Protein AF-A0A956D631-F1 (afdb_monomer_lite)

Structure (mmCIF, N/CA/C/O backbone):
data_AF-A0A956D631-F1
#
_entry.id   AF-A0A956D631-F1
#
loop_
_atom_site.group_PDB
_atom_site.id
_atom_site.type_symbol
_atom_site.label_atom_id
_atom_site.label_alt_id
_atom_site.label_comp_id
_atom_site.label_asym_id
_atom_site.label_entity_id
_atom_site.label_seq_id
_atom_site.pdbx_PDB_ins_code
_atom_site.Cartn_x
_atom_site.Cartn_y
_atom_site.Cartn_z
_atom_site.occupancy
_atom_site.B_iso_or_equiv
_atom_site.auth_seq_id
_atom_site.auth_comp_id
_atom_site.auth_asym_id
_atom_site.auth_atom_id
_atom_site.pdbx_PDB_model_num
ATOM 1 N N . MET A 1 1 ? -42.387 9.429 -26.754 1.00 35.62 1 MET A N 1
ATOM 2 C CA . MET A 1 1 ? -43.468 8.422 -26.760 1.00 35.62 1 MET A CA 1
ATOM 3 C C . MET A 1 1 ? -43.375 7.638 -25.458 1.00 35.62 1 MET A C 1
ATOM 5 O O . MET A 1 1 ? -42.305 7.126 -25.184 1.00 35.62 1 MET A O 1
ATOM 9 N N . SER A 1 2 ? -44.471 7.659 -24.687 1.00 34.31 2 SER A N 1
ATOM 10 C CA . SER A 1 2 ? -44.913 6.774 -23.581 1.00 34.31 2 SER A CA 1
ATOM 11 C C . SER A 1 2 ? -43.930 6.434 -22.438 1.00 34.31 2 SER A C 1
ATOM 13 O O . SER A 1 2 ? -42.970 5.713 -22.649 1.00 34.31 2 SER A O 1
ATOM 15 N N . PHE A 1 3 ? -44.053 7.021 -21.236 1.00 38.97 3 PHE A N 1
ATOM 16 C CA . PHE A 1 3 ? -44.949 6.679 -20.098 1.00 38.97 3 PHE A CA 1
ATOM 17 C C . PHE A 1 3 ? -44.772 5.270 -19.500 1.00 38.97 3 PHE A C 1
ATOM 19 O O . PHE A 1 3 ? -45.314 4.328 -20.065 1.00 38.97 3 PHE A O 1
ATOM 26 N N . VAL A 1 4 ? -44.220 5.185 -18.275 1.00 48.41 4 VAL A N 1
ATOM 27 C CA . VAL A 1 4 ? -44.766 4.373 -17.161 1.00 48.41 4 VAL A CA 1
ATOM 28 C C . VAL A 1 4 ? -44.500 5.078 -15.815 1.00 48.41 4 VAL A C 1
ATOM 30 O O . VAL A 1 4 ? -43.365 5.234 -15.383 1.00 48.41 4 VAL A O 1
ATOM 33 N N . GLN A 1 5 ? -45.588 5.492 -15.159 1.00 50.31 5 GLN A N 1
ATOM 34 C CA . GLN A 1 5 ? -45.715 5.823 -13.731 1.00 50.31 5 GLN A CA 1
ATOM 35 C C . GLN A 1 5 ? -46.090 4.562 -12.926 1.00 50.31 5 GLN A C 1
ATOM 37 O O . GLN A 1 5 ? -46.864 3.757 -13.443 1.00 50.31 5 GLN A O 1
ATOM 42 N N . ARG A 1 6 ? -45.695 4.491 -11.639 1.00 44.41 6 ARG A N 1
ATOM 43 C CA . ARG A 1 6 ? -46.424 3.934 -10.455 1.00 44.41 6 ARG A CA 1
ATOM 44 C C . ARG A 1 6 ? -45.509 4.114 -9.218 1.00 44.41 6 ARG A C 1
ATOM 46 O O . ARG A 1 6 ? -44.384 3.657 -9.273 1.00 44.41 6 ARG A O 1
ATOM 53 N N . ARG A 1 7 ? -45.777 4.967 -8.214 1.00 49.06 7 ARG A N 1
ATOM 54 C CA . ARG A 1 7 ? -46.824 5.046 -7.155 1.00 49.06 7 ARG A CA 1
ATOM 55 C C . ARG A 1 7 ? -46.679 4.040 -5.990 1.00 49.06 7 ARG A C 1
ATOM 57 O O . ARG A 1 7 ? -46.907 2.858 -6.200 1.00 49.06 7 ARG A O 1
ATOM 64 N N . GLY A 1 8 ? -46.559 4.593 -4.770 1.00 34.72 8 GLY A N 1
ATOM 65 C CA . GLY A 1 8 ? -46.994 4.027 -3.470 1.00 34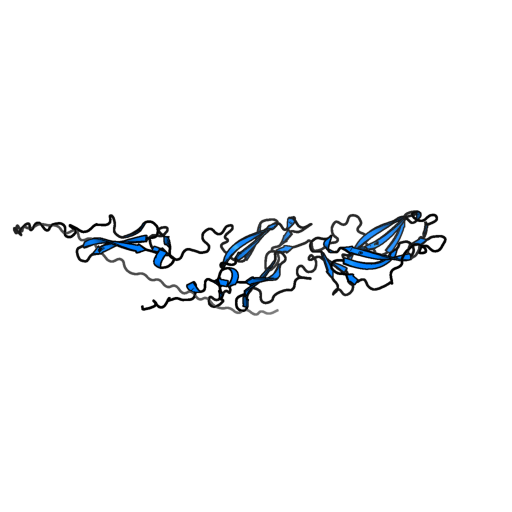.72 8 GLY A CA 1
ATOM 66 C C . GLY A 1 8 ? -45.838 3.539 -2.578 1.00 34.72 8 GLY A C 1
ATOM 67 O O . GLY A 1 8 ? -44.939 2.916 -3.102 1.00 34.72 8 GLY A O 1
ATOM 68 N N . ALA A 1 9 ? -45.773 3.760 -1.260 1.00 42.00 9 ALA A N 1
ATOM 69 C CA . ALA A 1 9 ? -46.818 4.113 -0.304 1.00 42.00 9 ALA A CA 1
ATOM 70 C C . ALA A 1 9 ? -46.260 4.826 0.949 1.00 42.00 9 ALA A C 1
ATOM 72 O O . ALA A 1 9 ? -45.192 4.507 1.456 1.00 42.00 9 ALA A O 1
ATOM 73 N N . ARG A 1 10 ? -47.067 5.770 1.450 1.00 44.91 10 ARG A N 1
ATOM 74 C CA . ARG A 1 10 ? -47.039 6.348 2.799 1.00 44.91 10 ARG A CA 1
ATOM 75 C C . ARG A 1 10 ? -47.227 5.251 3.850 1.00 44.91 10 ARG A C 1
ATOM 77 O O . ARG A 1 10 ? -48.201 4.515 3.727 1.00 44.91 10 ARG A O 1
ATOM 84 N N . TRP A 1 11 ? -46.448 5.271 4.928 1.00 39.59 11 TRP A N 1
ATOM 85 C CA . TRP A 1 11 ? -46.929 4.845 6.244 1.00 39.59 11 TRP A CA 1
ATOM 86 C C . TRP A 1 11 ? -46.549 5.882 7.296 1.00 39.59 11 TRP A C 1
ATOM 88 O O . TRP A 1 11 ? -45.388 6.165 7.560 1.00 39.59 11 TRP A O 1
ATOM 98 N N . LEU A 1 12 ? -47.607 6.495 7.810 1.00 42.56 12 LEU A N 1
ATOM 99 C CA . LEU A 1 12 ? -47.676 7.435 8.911 1.00 42.56 12 LEU A CA 1
ATOM 100 C C . LEU A 1 12 ? -48.134 6.580 10.097 1.00 42.56 12 LEU A C 1
ATOM 102 O O . LEU A 1 12 ? -49.219 6.005 10.021 1.00 42.56 12 LEU A O 1
ATOM 106 N N . LEU A 1 13 ? -47.343 6.471 11.162 1.00 48.88 13 LEU A N 1
ATOM 107 C CA . LEU A 1 13 ? -47.814 5.910 12.428 1.00 48.88 13 LEU A CA 1
ATOM 108 C C . LEU A 1 13 ? -47.454 6.873 13.555 1.00 48.88 13 LEU A C 1
ATOM 110 O O . LEU A 1 13 ? -46.348 6.913 14.077 1.00 48.88 13 LEU A O 1
ATOM 114 N N . VAL A 1 14 ? -48.452 7.699 13.852 1.00 44.78 14 VAL A N 1
ATOM 115 C CA . VAL A 1 14 ? -48.618 8.460 15.084 1.00 44.78 14 VAL A CA 1
ATOM 116 C C . VAL A 1 14 ? -48.916 7.466 16.202 1.00 44.78 14 VAL A C 1
ATOM 118 O O . VAL A 1 14 ? -49.779 6.604 16.048 1.00 44.78 14 VAL A O 1
ATOM 121 N N . SER A 1 15 ? -48.266 7.612 17.351 1.00 52.59 15 SER A N 1
ATOM 122 C CA . SER A 1 15 ? -48.778 7.082 18.615 1.00 52.59 15 SER A CA 1
ATOM 123 C C . SER A 1 15 ? -48.545 8.115 19.708 1.00 52.59 15 SER A C 1
ATOM 125 O O . SER A 1 15 ? -47.452 8.271 20.238 1.00 52.59 15 SER A O 1
ATOM 127 N N . MET A 1 16 ? -49.614 8.869 19.971 1.00 44.16 16 MET A N 1
ATOM 128 C CA . MET A 1 16 ? -49.818 9.648 21.184 1.00 44.16 16 MET A CA 1
ATOM 129 C C . MET A 1 16 ? -49.987 8.689 22.364 1.00 44.16 16 MET A C 1
ATOM 131 O O . MET A 1 16 ? -50.859 7.823 22.319 1.00 44.16 16 MET A O 1
ATOM 135 N N . VAL A 1 17 ? -49.255 8.919 23.452 1.00 55.59 17 VAL A N 1
ATOM 136 C CA . VAL A 1 17 ? -49.693 8.515 24.791 1.00 55.59 17 VAL A CA 1
ATOM 137 C C . VAL A 1 17 ? -49.744 9.772 25.644 1.00 55.59 17 VAL A C 1
ATOM 139 O O . VAL A 1 17 ? -48.729 10.322 26.056 1.00 55.59 17 VAL A O 1
ATOM 142 N N . ALA A 1 18 ? -50.969 10.245 25.847 1.00 48.22 18 ALA A N 1
ATOM 143 C CA . ALA A 1 18 ? -51.326 11.162 26.909 1.00 48.22 18 ALA A CA 1
ATOM 144 C C . ALA A 1 18 ? -51.696 10.322 28.137 1.00 48.22 18 ALA A C 1
ATOM 146 O O . ALA A 1 18 ? -52.561 9.450 28.033 1.00 48.22 18 ALA A O 1
ATOM 147 N N . LEU A 1 19 ? -51.095 10.604 29.295 1.00 50.53 19 LEU A N 1
ATOM 148 C CA . LEU A 1 19 ? -51.629 10.150 30.576 1.00 50.53 19 LEU A CA 1
ATOM 149 C C . LEU A 1 19 ? -51.630 11.299 31.592 1.00 50.53 19 LEU A C 1
ATOM 151 O O . LEU A 1 19 ? -50.632 11.619 32.222 1.00 50.53 19 LEU A O 1
ATOM 155 N N . ALA A 1 20 ? -52.801 11.936 31.628 1.00 45.47 20 ALA A N 1
ATOM 156 C CA . ALA A 1 20 ? -53.509 12.540 32.753 1.00 45.47 20 ALA A CA 1
ATOM 157 C C . ALA A 1 20 ? -52.698 13.118 33.932 1.00 45.47 20 ALA A C 1
ATOM 159 O O . ALA A 1 20 ? -52.350 12.420 34.880 1.00 45.47 20 ALA A O 1
ATOM 160 N N . CYS A 1 21 ? -52.609 14.452 33.946 1.00 47.25 21 CYS A N 1
ATOM 161 C CA . CYS A 1 21 ? -52.701 15.237 35.174 1.00 47.25 21 CYS A CA 1
ATOM 162 C C . CYS A 1 21 ? -54.109 15.094 35.774 1.00 47.25 21 CYS A C 1
ATOM 164 O O . CYS A 1 21 ? -55.101 15.262 35.059 1.00 47.25 21 CYS A O 1
ATOM 166 N N . ALA A 1 22 ? -54.198 14.868 37.084 1.00 37.81 22 ALA A N 1
ATOM 167 C CA . ALA A 1 22 ? -55.428 15.030 37.851 1.00 37.81 22 ALA A CA 1
ATOM 168 C C . ALA A 1 22 ? -55.107 15.518 39.280 1.00 37.81 22 ALA A C 1
ATOM 170 O O . ALA A 1 22 ? -54.525 14.781 40.065 1.00 37.81 22 ALA A O 1
ATOM 171 N N . CYS A 1 23 ? -55.457 16.793 39.511 1.00 53.03 23 CYS A N 1
ATOM 172 C CA . CYS A 1 23 ? -56.066 17.444 40.690 1.00 53.03 23 CYS A CA 1
ATOM 173 C C . CYS A 1 23 ? -55.818 16.892 42.119 1.00 53.03 23 CYS A C 1
ATOM 175 O O . CYS A 1 23 ? -55.916 15.699 42.357 1.00 53.03 23 CYS A O 1
ATOM 177 N N . GLY A 1 24 ? -55.648 17.723 43.151 1.00 39.25 24 GLY A N 1
ATOM 178 C CA . GLY A 1 24 ? -55.945 19.151 43.231 1.00 39.25 24 GLY A CA 1
ATOM 179 C C . GLY A 1 24 ? -55.532 19.791 44.558 1.00 39.25 24 GLY A C 1
ATOM 180 O O . GLY A 1 24 ? -55.270 19.108 45.546 1.00 39.25 24 GLY A O 1
ATOM 181 N N . ASP A 1 25 ? -55.489 21.120 44.513 1.00 48.97 25 ASP A N 1
ATOM 182 C CA . ASP A 1 25 ? -55.548 22.015 45.663 1.00 48.97 25 ASP A CA 1
ATOM 183 C C . ASP A 1 25 ? -56.926 21.899 46.331 1.00 48.97 25 ASP A C 1
ATOM 185 O O . ASP A 1 25 ? -57.949 21.953 45.643 1.00 48.97 25 ASP A O 1
ATOM 189 N N . ASP A 1 26 ? -56.953 21.780 47.657 1.00 51.91 26 ASP A N 1
ATOM 190 C CA . ASP A 1 26 ? -58.152 22.038 48.456 1.00 51.91 26 ASP A CA 1
ATOM 191 C C . ASP A 1 26 ? -57.745 22.850 49.695 1.00 51.91 26 ASP A C 1
ATOM 193 O O . ASP A 1 26 ? -57.183 22.338 50.668 1.00 51.91 26 ASP A O 1
ATOM 197 N N . ASP A 1 27 ? -57.979 24.161 49.610 1.00 57.41 27 ASP A N 1
ATOM 198 C CA . ASP A 1 27 ? -57.913 25.103 50.722 1.00 57.41 27 ASP A CA 1
ATOM 199 C C . ASP A 1 27 ? -59.149 24.908 51.612 1.00 57.41 27 ASP A C 1
ATOM 201 O O . ASP A 1 27 ? -60.260 25.312 51.262 1.00 57.41 27 ASP A O 1
ATOM 205 N N . GLY A 1 28 ? -58.959 24.333 52.800 1.00 41.44 28 GLY A N 1
ATOM 206 C CA . GLY A 1 28 ? -60.045 24.118 53.756 1.00 41.44 28 GLY A CA 1
ATOM 207 C C . GLY A 1 28 ? -59.597 24.162 55.213 1.00 41.44 28 GLY A C 1
ATOM 208 O O . GLY A 1 28 ? -59.454 23.128 55.855 1.00 41.44 28 GLY A O 1
ATOM 209 N N . ASN A 1 29 ? -59.432 25.365 55.764 1.00 49.88 29 ASN A N 1
ATOM 210 C CA . ASN A 1 29 ? -59.548 25.620 57.208 1.00 49.88 29 ASN A CA 1
ATOM 211 C C . ASN A 1 29 ? -60.954 26.212 57.451 1.00 49.88 29 ASN A C 1
ATOM 213 O O . ASN A 1 29 ? -61.332 27.119 56.702 1.00 49.88 29 ASN A O 1
ATOM 217 N N . PRO A 1 30 ? -61.748 25.740 58.436 1.00 58.25 30 PRO A N 1
ATOM 218 C CA . PRO A 1 30 ? -61.600 26.255 59.803 1.00 58.25 30 PRO A CA 1
ATOM 219 C C . PRO A 1 30 ? -61.854 25.240 60.946 1.00 58.25 30 PRO A C 1
ATOM 221 O O . PRO A 1 30 ? -62.737 24.395 60.873 1.00 58.25 30 PRO A O 1
ATOM 224 N N . THR A 1 31 ? -61.062 25.402 62.014 1.00 59.31 31 THR A N 1
ATOM 225 C CA . THR A 1 31 ? -61.370 25.280 63.464 1.00 59.31 31 THR A CA 1
ATOM 226 C C . THR A 1 31 ? -62.381 24.238 63.968 1.00 59.31 31 THR A C 1
ATOM 228 O O . THR A 1 31 ? -63.567 24.344 63.687 1.00 59.31 31 THR A O 1
ATOM 231 N N . ASP A 1 32 ? -61.920 23.348 64.857 1.00 45.97 32 ASP A N 1
ATOM 232 C CA . ASP A 1 32 ? -62.394 23.153 66.249 1.00 45.97 32 ASP A CA 1
ATOM 233 C C . ASP A 1 32 ? -61.563 22.000 66.861 1.00 45.97 32 ASP A C 1
ATOM 235 O O . ASP A 1 32 ? -61.375 20.954 66.255 1.00 45.97 32 ASP A O 1
ATO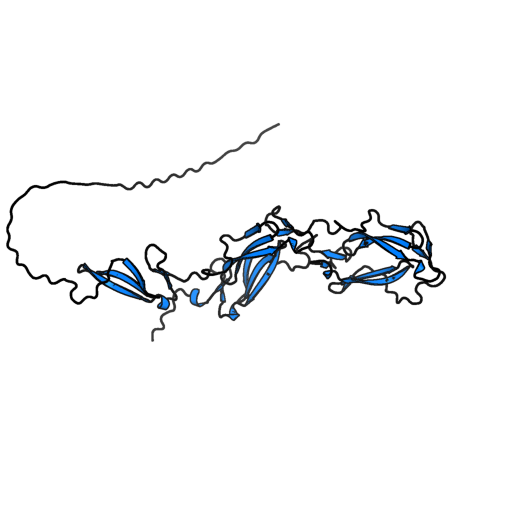M 239 N N . GLY A 1 33 ? -60.851 22.182 67.974 1.00 51.59 33 GLY A N 1
ATOM 240 C CA . GLY A 1 33 ? -61.460 22.156 69.301 1.00 51.59 33 GLY A CA 1
ATOM 241 C C . GLY A 1 33 ? -61.402 20.734 69.875 1.00 51.59 33 GLY A C 1
ATOM 242 O O . GLY A 1 33 ? -62.396 20.020 69.863 1.00 51.59 33 GLY A O 1
ATOM 243 N N . GLY A 1 34 ? -60.233 20.313 70.370 1.00 43.69 34 GLY A N 1
ATOM 244 C CA . GLY A 1 34 ? -60.054 18.967 70.920 1.00 43.69 34 GLY A CA 1
ATOM 245 C C . GLY A 1 34 ? -58.730 18.789 71.651 1.00 43.69 34 GLY A C 1
ATOM 246 O O . GLY A 1 34 ? -57.816 18.145 71.152 1.00 43.69 34 GLY A O 1
ATOM 247 N N . THR A 1 35 ? -58.628 19.368 72.846 1.00 52.44 35 THR A N 1
ATOM 248 C CA . THR A 1 35 ? -57.677 18.930 73.872 1.00 52.44 35 THR A CA 1
ATOM 249 C C . THR A 1 35 ? -57.975 17.476 74.227 1.00 52.44 35 THR A C 1
ATOM 251 O O . THR A 1 35 ? -58.948 17.192 74.926 1.00 52.44 35 THR A O 1
ATOM 254 N N . THR A 1 36 ? -57.141 16.559 73.750 1.00 50.41 36 THR A N 1
ATOM 255 C CA . THR A 1 36 ? -56.977 15.246 74.370 1.00 50.41 36 THR A CA 1
ATOM 256 C C . THR A 1 36 ? -55.517 15.072 74.717 1.00 50.41 36 THR A C 1
ATOM 258 O O . THR A 1 36 ? -54.660 14.932 73.845 1.00 50.41 36 THR A O 1
ATOM 261 N N . ASP A 1 37 ? -55.283 15.104 76.021 1.00 50.59 37 ASP A N 1
ATOM 262 C CA . ASP A 1 37 ? -54.034 14.847 76.713 1.00 50.59 37 ASP A CA 1
ATOM 263 C C . ASP A 1 37 ? -53.619 13.387 76.473 1.00 50.59 37 ASP A C 1
ATOM 265 O O . ASP A 1 37 ? -53.864 12.487 77.274 1.00 50.59 37 ASP A O 1
ATOM 269 N N . GLY A 1 38 ? -53.040 13.130 75.303 1.00 47.12 38 GLY A N 1
ATOM 270 C CA . GLY A 1 38 ? -52.408 11.870 74.948 1.00 47.12 38 GLY A CA 1
ATOM 271 C C . GLY A 1 38 ? -50.928 11.963 75.263 1.00 47.12 38 GLY A C 1
ATOM 272 O O . GLY A 1 38 ? -50.164 12.425 74.428 1.00 47.12 38 GLY A O 1
ATOM 273 N N . SER A 1 39 ? -50.573 11.587 76.493 1.00 47.81 39 SER A N 1
ATOM 274 C CA . SER A 1 39 ? -49.258 11.122 76.942 1.00 47.81 39 SER A CA 1
ATOM 275 C C . SER A 1 39 ? -48.104 11.402 75.969 1.00 47.81 39 SER A C 1
ATOM 277 O O . SER A 1 39 ? -47.947 10.694 74.974 1.00 47.81 39 SER A O 1
ATOM 279 N N . MET A 1 40 ? -47.250 12.376 76.303 1.00 46.88 40 MET A N 1
ATOM 280 C CA . MET A 1 40 ? -45.874 12.418 75.807 1.00 46.88 40 MET A CA 1
ATOM 281 C C . MET A 1 40 ? -45.176 11.140 76.284 1.00 46.88 40 MET A C 1
ATOM 283 O O . MET A 1 40 ? -44.514 11.111 77.316 1.00 46.88 40 MET A O 1
ATOM 287 N N . SER A 1 41 ? -45.392 10.034 75.577 1.00 51.12 41 SER A N 1
ATOM 288 C CA . SER A 1 41 ? -44.355 9.031 75.483 1.00 51.12 41 SER A CA 1
ATOM 289 C C . SER A 1 41 ? -43.241 9.730 74.737 1.00 51.12 41 SER A C 1
ATOM 291 O O . SER A 1 41 ? -43.435 10.143 73.594 1.00 51.12 41 SER A O 1
ATOM 293 N N . ASP A 1 42 ? -42.115 9.904 75.415 1.00 48.72 42 ASP A N 1
ATOM 294 C CA . ASP A 1 42 ? -40.821 10.145 74.803 1.00 48.72 42 ASP A CA 1
ATOM 295 C C . ASP A 1 42 ? -40.600 9.021 73.782 1.00 48.72 42 ASP A C 1
ATOM 297 O O . ASP A 1 42 ? -40.009 7.981 74.074 1.00 48.72 42 ASP A O 1
ATOM 301 N N . GLY A 1 43 ? -41.185 9.176 72.593 1.00 54.09 43 GLY A N 1
ATOM 302 C CA . GLY A 1 43 ? -40.922 8.362 71.427 1.00 54.09 43 GLY A CA 1
ATOM 303 C C . GLY A 1 43 ? -39.521 8.735 71.004 1.00 54.09 43 GLY A C 1
ATOM 304 O O . GLY A 1 43 ? -39.350 9.544 70.097 1.00 54.09 43 GLY A O 1
ATOM 305 N N . GLY A 1 44 ? -38.539 8.243 71.767 1.00 62.53 44 GLY A N 1
ATOM 306 C CA . GLY A 1 44 ? -37.130 8.408 71.473 1.00 62.53 44 GLY A CA 1
ATOM 307 C C . GLY A 1 44 ? -36.936 8.099 70.002 1.00 62.53 44 GLY A C 1
ATOM 308 O O . GLY A 1 44 ? -37.566 7.168 69.497 1.00 62.53 44 GLY A O 1
ATOM 309 N N . ASP A 1 45 ? -36.150 8.939 69.328 1.00 75.31 45 ASP A N 1
ATOM 310 C CA . ASP A 1 45 ? -35.861 8.808 67.905 1.00 75.31 45 ASP A CA 1
ATOM 311 C C . ASP A 1 45 ? -35.722 7.316 67.554 1.00 75.31 45 ASP A C 1
ATOM 313 O O . ASP A 1 45 ? -34.885 6.602 68.114 1.00 75.31 45 ASP A O 1
ATOM 317 N N . ALA A 1 46 ? -36.625 6.822 66.696 1.00 76.75 46 ALA A N 1
ATOM 318 C CA . ALA A 1 46 ? -36.741 5.399 66.368 1.00 76.75 46 ALA A CA 1
ATOM 319 C C . ALA A 1 46 ? -35.451 4.841 65.735 1.00 76.75 46 ALA A C 1
ATOM 321 O O . ALA A 1 46 ? -35.296 3.623 65.595 1.00 76.75 46 ALA A O 1
ATOM 322 N N . CYS A 1 47 ? -34.528 5.742 65.389 1.00 81.88 47 CYS A N 1
ATOM 323 C CA . CYS A 1 47 ? -33.233 5.501 64.790 1.00 81.88 47 CYS A CA 1
ATOM 324 C C . CYS A 1 47 ? -32.062 5.657 65.777 1.00 81.88 47 CYS A C 1
ATOM 326 O O . CYS A 1 47 ? -30.903 5.584 65.364 1.00 81.88 47 CYS A O 1
ATOM 328 N N . VAL A 1 48 ? -32.321 5.833 67.080 1.00 81.50 48 VAL A N 1
ATOM 329 C CA . VAL A 1 48 ? -31.278 5.816 68.120 1.00 81.50 48 VAL A CA 1
ATOM 330 C C . VAL A 1 48 ? -30.510 4.493 68.059 1.00 81.50 48 VAL A C 1
ATOM 332 O O . VAL A 1 48 ? -31.086 3.409 68.133 1.00 81.50 48 VAL A O 1
ATOM 335 N N . GLY A 1 49 ? -29.183 4.593 67.935 1.00 77.56 49 GLY A N 1
ATOM 336 C CA . GLY A 1 49 ? -28.277 3.444 67.819 1.00 77.56 49 GLY A CA 1
ATOM 337 C C . GLY A 1 49 ? -28.046 2.951 66.388 1.00 77.56 49 GLY A C 1
ATOM 338 O O . GLY A 1 49 ? -27.296 1.997 66.196 1.00 77.56 49 GLY A O 1
ATOM 339 N N . VAL A 1 50 ? -28.647 3.603 65.390 1.00 78.62 50 VAL A N 1
ATOM 340 C CA . VAL A 1 50 ? -28.438 3.316 63.970 1.00 78.62 50 VAL A CA 1
ATOM 341 C C . VAL A 1 50 ? -27.579 4.421 63.358 1.00 78.62 50 VAL A C 1
ATOM 343 O O . VAL A 1 50 ? -27.915 5.601 63.448 1.00 78.62 50 VAL A O 1
ATOM 346 N N . THR A 1 51 ? -26.466 4.053 62.723 1.00 79.00 51 THR A N 1
ATOM 347 C CA . THR A 1 51 ? -25.660 4.997 61.938 1.00 79.00 51 THR A CA 1
ATOM 348 C C . THR A 1 51 ? -26.448 5.402 60.698 1.00 79.00 51 THR A C 1
ATOM 350 O O . THR A 1 51 ? -26.654 4.584 59.804 1.00 79.00 51 THR A O 1
ATOM 353 N N . GLN A 1 52 ? -26.911 6.651 60.666 1.00 81.62 52 GLN A N 1
ATOM 354 C CA . GLN A 1 52 ? -27.718 7.171 59.567 1.00 81.62 52 GLN A CA 1
ATOM 355 C C . GLN A 1 52 ? -26.858 7.814 58.482 1.00 81.62 52 GLN A C 1
ATOM 357 O O . GLN A 1 52 ? -25.942 8.584 58.770 1.00 81.62 52 GLN A O 1
ATOM 362 N N . CYS A 1 53 ? -27.201 7.543 57.228 1.00 85.19 53 CYS A N 1
ATOM 363 C CA . CYS A 1 53 ? -26.635 8.223 56.069 1.00 85.19 53 CYS A CA 1
ATOM 364 C C . CYS A 1 53 ? -27.294 9.598 55.844 1.00 85.19 53 CYS A C 1
ATOM 366 O O . CYS A 1 53 ? -28.459 9.821 56.185 1.00 85.19 53 CYS A O 1
ATOM 368 N N . ALA A 1 54 ? -26.532 10.541 55.276 1.00 81.62 54 ALA A N 1
ATOM 369 C CA . ALA A 1 54 ? -26.907 11.958 55.218 1.00 81.62 54 ALA A CA 1
ATOM 370 C C . ALA A 1 54 ? -28.101 12.254 54.288 1.00 81.62 54 ALA A C 1
ATOM 372 O O . ALA A 1 54 ? -28.933 13.106 54.598 1.00 81.62 54 ALA A O 1
ATOM 373 N N . ALA A 1 55 ? -28.212 11.543 53.164 1.00 85.38 55 ALA A N 1
ATOM 374 C CA . ALA A 1 55 ? -29.276 11.715 52.179 1.00 85.38 55 ALA A CA 1
ATOM 375 C C . ALA A 1 55 ? -29.664 10.362 51.571 1.00 85.38 55 ALA A C 1
ATOM 377 O O . ALA A 1 55 ? -28.797 9.522 51.365 1.00 85.38 55 ALA A O 1
ATOM 378 N N . VAL A 1 56 ? -30.960 10.161 51.297 1.00 86.81 56 VAL A N 1
ATOM 379 C CA . VAL A 1 56 ? -31.442 8.975 50.567 1.00 86.81 56 VAL A CA 1
ATOM 380 C C . VAL A 1 56 ? -30.942 9.086 49.133 1.00 86.81 56 VAL A C 1
ATOM 382 O O . VAL A 1 56 ? -31.041 10.160 48.539 1.00 86.81 56 VAL A O 1
ATOM 385 N N . GLY A 1 57 ? -30.426 7.988 48.595 1.00 89.69 57 GLY A N 1
ATOM 386 C CA . GLY A 1 57 ? -29.835 7.938 47.263 1.00 89.69 57 GLY A CA 1
ATOM 387 C C . GLY A 1 57 ? -28.676 6.953 47.194 1.00 89.69 57 GLY A C 1
ATOM 388 O O . GLY A 1 57 ? -28.427 6.202 48.140 1.00 89.69 57 GLY A O 1
ATOM 389 N N . THR A 1 58 ? -27.971 6.969 46.069 1.00 91.56 58 THR A N 1
ATOM 390 C CA . THR A 1 58 ? -26.764 6.172 45.854 1.00 91.56 58 THR A CA 1
ATOM 391 C C . THR A 1 58 ? -25.563 7.077 45.607 1.00 91.56 58 THR A C 1
ATOM 393 O O . THR A 1 58 ? -25.667 8.096 44.926 1.00 91.56 58 THR A O 1
ATOM 396 N N . THR A 1 59 ? -24.417 6.715 46.177 1.00 92.38 59 THR A N 1
ATOM 397 C CA . THR A 1 59 ? -23.144 7.434 46.019 1.00 92.38 59 THR A CA 1
ATOM 398 C C . THR A 1 59 ? -21.985 6.449 45.941 1.00 92.38 59 THR A C 1
ATOM 400 O O . THR A 1 59 ? -22.060 5.387 46.556 1.00 92.38 59 THR A O 1
ATOM 403 N N . CYS A 1 60 ? -20.895 6.813 45.271 1.00 92.31 60 CYS A N 1
ATOM 404 C CA . CYS A 1 60 ? -19.660 6.030 45.302 1.00 92.31 60 CYS A CA 1
ATOM 405 C C . CYS A 1 60 ? -18.748 6.464 46.451 1.00 92.31 60 CYS A C 1
ATOM 407 O O . CYS A 1 60 ? -18.541 7.658 46.679 1.00 92.31 60 CYS A O 1
ATOM 409 N N . ALA A 1 61 ? -18.189 5.489 47.166 1.00 90.75 61 ALA A N 1
ATOM 410 C CA . ALA A 1 61 ? -17.146 5.686 48.165 1.00 90.75 61 ALA A CA 1
ATOM 411 C C . ALA A 1 61 ? -15.946 4.796 47.812 1.00 90.75 61 ALA A C 1
ATOM 413 O O . ALA A 1 61 ? -15.851 3.659 48.274 1.00 90.75 61 ALA A O 1
ATOM 414 N N . GLY A 1 62 ? -15.050 5.316 46.967 1.00 89.00 62 GLY A N 1
ATOM 415 C CA . GLY A 1 62 ? -14.062 4.480 46.279 1.00 89.00 62 GLY A CA 1
ATOM 416 C C . GLY A 1 62 ? -14.778 3.486 45.366 1.00 89.00 62 GLY A C 1
ATOM 417 O O . GLY A 1 62 ? -15.721 3.871 44.677 1.00 89.00 62 GLY A O 1
ATOM 418 N N . ASP A 1 63 ? -14.402 2.212 45.449 1.00 88.94 63 ASP A N 1
ATOM 419 C CA . ASP A 1 63 ? -14.987 1.131 44.641 1.00 88.94 63 ASP A CA 1
ATOM 420 C C . ASP A 1 63 ? -16.295 0.562 45.220 1.00 88.94 63 ASP A C 1
ATOM 422 O O . ASP A 1 63 ? -16.861 -0.392 44.691 1.00 88.94 63 ASP A O 1
ATOM 426 N N . ALA A 1 64 ? -16.801 1.137 46.316 1.00 90.69 64 ALA A N 1
ATOM 427 C CA . ALA A 1 64 ? -18.044 0.702 46.935 1.00 90.69 64 ALA A CA 1
ATOM 428 C C . ALA A 1 64 ? -19.231 1.582 46.523 1.00 90.69 64 ALA A C 1
ATOM 430 O O . ALA A 1 64 ? -19.238 2.797 46.752 1.00 90.69 64 ALA A O 1
ATOM 431 N N . LEU A 1 65 ? -20.290 0.943 46.025 1.00 91.81 65 LEU A N 1
ATOM 432 C CA . LEU A 1 65 ? -21.609 1.542 45.884 1.00 91.81 65 LEU A CA 1
ATOM 433 C C . LEU A 1 65 ? -22.281 1.635 47.256 1.00 91.81 65 LEU A C 1
ATOM 435 O O . LEU A 1 65 ? -22.631 0.630 47.883 1.00 91.81 65 LEU A O 1
ATOM 439 N N . VAL A 1 66 ? -22.498 2.864 47.710 1.00 92.75 66 VAL A N 1
ATOM 440 C CA . VAL A 1 66 ? -23.182 3.175 48.962 1.00 92.75 66 VAL A CA 1
ATOM 441 C C . VAL A 1 66 ? -24.635 3.517 48.656 1.00 92.75 66 VAL A C 1
ATOM 443 O O . VAL A 1 66 ? -24.915 4.520 48.005 1.00 92.75 66 VAL A O 1
ATOM 446 N N . THR A 1 67 ? -25.566 2.697 49.139 1.00 91.75 67 THR A N 1
ATOM 447 C CA . THR A 1 67 ? -27.010 2.938 49.030 1.00 91.75 67 THR A CA 1
ATOM 448 C C . THR A 1 67 ? -27.562 3.370 50.379 1.00 91.75 67 THR A C 1
ATOM 450 O O . THR A 1 67 ? -27.429 2.654 51.370 1.00 91.75 67 THR A O 1
ATOM 453 N N . CYS A 1 68 ? -28.213 4.527 50.411 1.00 93.00 68 CYS A N 1
ATOM 454 C CA . CYS A 1 68 ? -28.930 5.031 51.570 1.00 93.00 68 CYS A CA 1
ATOM 455 C C . CYS A 1 68 ? -30.437 4.942 51.327 1.00 93.00 68 CYS A C 1
ATOM 457 O O . CYS A 1 68 ? -30.973 5.661 50.480 1.00 93.00 68 CYS A O 1
ATOM 459 N N . ALA A 1 69 ? -31.129 4.095 52.086 1.00 91.56 69 ALA A N 1
ATOM 460 C CA . ALA A 1 69 ? -32.576 3.904 51.982 1.00 91.56 69 ALA A CA 1
ATOM 461 C C . ALA A 1 69 ? -33.247 3.948 53.361 1.00 91.56 69 ALA A C 1
ATOM 463 O O . ALA A 1 69 ? -32.589 3.776 54.384 1.00 91.56 69 ALA A O 1
ATOM 464 N N . LEU A 1 70 ? -34.558 4.196 53.399 1.00 90.88 70 LEU A N 1
ATOM 465 C CA . LEU A 1 70 ? -35.332 4.145 54.641 1.00 90.88 70 LEU A CA 1
ATOM 466 C C . LEU A 1 70 ? -35.687 2.690 54.980 1.00 90.88 70 LEU A C 1
ATOM 468 O O . LEU A 1 70 ? -36.191 1.968 54.120 1.00 90.88 70 LEU A O 1
ATOM 472 N N . ASP A 1 71 ? -35.459 2.263 56.223 1.00 86.44 71 ASP A N 1
ATOM 473 C CA . ASP A 1 71 ? -35.976 0.991 56.733 1.00 86.44 71 ASP A CA 1
ATOM 474 C C . ASP A 1 71 ? -37.484 1.073 57.033 1.00 86.44 71 ASP A C 1
ATOM 476 O O . ASP A 1 71 ? -38.121 2.124 56.929 1.00 86.44 71 ASP A O 1
ATOM 480 N N . ALA A 1 72 ? -38.074 -0.048 57.458 1.00 86.75 72 ALA A N 1
ATOM 481 C CA . ALA A 1 72 ? -39.493 -0.124 57.818 1.00 86.75 72 ALA A CA 1
ATOM 482 C C . ALA A 1 72 ? -39.903 0.801 58.986 1.00 86.75 72 ALA A C 1
ATOM 484 O O . ALA A 1 72 ? -41.095 0.979 59.232 1.00 86.75 72 ALA A O 1
ATOM 485 N N . ARG A 1 73 ? -38.937 1.375 59.715 1.00 85.88 73 ARG A N 1
ATOM 486 C CA . ARG A 1 73 ? -39.145 2.327 60.816 1.00 85.88 73 ARG A CA 1
ATOM 487 C C . ARG A 1 73 ? -38.889 3.776 60.388 1.00 85.88 73 ARG A C 1
ATOM 489 O O . ARG A 1 73 ? -39.009 4.672 61.217 1.00 85.88 73 ARG A O 1
ATOM 496 N N . GLY A 1 74 ? -38.567 4.016 59.115 1.00 85.31 74 GLY A N 1
ATOM 497 C CA . GLY A 1 74 ? -38.248 5.342 58.587 1.00 85.31 74 GLY A CA 1
ATOM 498 C C . GLY A 1 74 ? -36.818 5.800 58.882 1.00 85.31 74 GLY A C 1
ATOM 499 O O . GLY A 1 74 ? -36.530 6.988 58.754 1.00 85.31 74 GLY A O 1
ATOM 500 N N . CYS A 1 75 ? -35.919 4.890 59.264 1.00 88.94 75 CYS A N 1
ATOM 501 C CA . CYS A 1 75 ? -34.520 5.199 59.541 1.00 88.94 75 CYS A CA 1
ATOM 502 C C . CYS A 1 75 ? -33.660 5.052 58.294 1.00 88.94 75 CYS A C 1
ATOM 504 O O . CYS A 1 75 ? -33.790 4.077 57.562 1.00 88.94 75 CYS A O 1
ATOM 506 N N . ARG A 1 76 ? -32.745 5.995 58.063 1.00 88.81 76 ARG A N 1
ATOM 507 C CA . ARG A 1 76 ? -31.812 5.941 56.931 1.00 88.81 76 ARG A CA 1
ATOM 508 C C . ARG A 1 76 ? -30.724 4.910 57.209 1.00 88.81 76 ARG A C 1
ATOM 510 O O . ARG A 1 76 ? -29.906 5.125 58.096 1.00 88.81 76 ARG A O 1
ATOM 517 N N . ILE A 1 77 ? -30.718 3.809 56.469 1.00 89.88 77 ILE A N 1
ATOM 518 C CA . ILE A 1 77 ? -29.721 2.742 56.575 1.00 89.88 77 ILE A CA 1
ATOM 519 C C . ILE A 1 77 ? -28.770 2.822 55.392 1.00 89.88 77 ILE A C 1
ATOM 521 O O . ILE A 1 77 ? -29.200 2.846 54.238 1.00 89.88 77 ILE A O 1
ATOM 525 N N . GLU A 1 78 ? -27.477 2.833 55.700 1.00 89.75 78 GLU A N 1
ATOM 526 C CA . GLU A 1 78 ? -26.409 2.704 54.719 1.00 89.75 78 GLU A CA 1
ATOM 527 C C . GLU A 1 78 ? -26.146 1.224 54.424 1.00 89.75 78 GLU A C 1
ATOM 529 O O . GLU A 1 78 ? -25.911 0.428 55.333 1.00 89.75 78 GLU A O 1
ATOM 534 N N . THR A 1 79 ? -26.151 0.863 53.145 1.00 89.88 79 THR A N 1
ATOM 535 C CA . THR A 1 79 ? -25.690 -0.439 52.654 1.00 89.88 79 THR A CA 1
ATOM 536 C C . THR A 1 79 ? -24.519 -0.211 51.710 1.00 89.88 79 THR A C 1
ATOM 538 O O . THR A 1 79 ? -24.590 0.670 50.854 1.00 89.88 79 THR A O 1
ATOM 541 N N . ARG A 1 80 ? -23.448 -0.994 51.858 1.00 91.81 80 ARG A N 1
ATOM 542 C CA . ARG A 1 80 ? -22.276 -0.946 50.978 1.00 91.81 80 ARG A CA 1
ATOM 543 C C . ARG A 1 80 ? -22.203 -2.206 50.138 1.00 91.81 80 ARG A C 1
ATOM 545 O O . ARG A 1 80 ? -22.260 -3.303 50.686 1.00 91.81 80 ARG A O 1
ATOM 552 N N . THR A 1 81 ? -22.041 -2.018 48.839 1.00 91.62 81 THR A N 1
ATOM 553 C CA . THR A 1 81 ? -21.759 -3.084 47.879 1.00 91.62 81 THR A CA 1
ATOM 554 C C . THR A 1 81 ? -20.383 -2.818 47.298 1.00 91.62 81 THR A C 1
ATOM 556 O O . THR A 1 81 ? -20.154 -1.737 46.769 1.00 91.62 81 THR A O 1
ATOM 559 N N . ASP A 1 82 ? -19.464 -3.763 47.442 1.00 90.75 82 ASP A N 1
ATOM 560 C CA . ASP A 1 82 ? -18.130 -3.671 46.855 1.00 90.75 82 ASP A CA 1
ATOM 561 C C . ASP A 1 82 ? -18.205 -4.070 45.376 1.00 90.75 82 ASP A C 1
ATOM 563 O O . ASP A 1 82 ? -18.456 -5.238 45.068 1.00 90.75 82 ASP A O 1
ATOM 567 N N . CYS A 1 83 ? -18.033 -3.107 44.467 1.00 88.50 83 CYS A N 1
ATOM 568 C CA . CYS A 1 83 ? -18.163 -3.355 43.032 1.00 88.50 83 CYS A CA 1
ATOM 569 C C . CYS A 1 83 ? -17.028 -4.249 42.492 1.00 88.50 83 CYS A C 1
ATOM 571 O O . CYS A 1 83 ? -17.233 -4.963 41.508 1.00 88.50 83 CYS A O 1
ATOM 573 N N . THR A 1 84 ? -15.878 -4.306 43.180 1.00 87.94 84 THR A N 1
ATOM 574 C CA . THR A 1 84 ? -14.731 -5.139 42.769 1.00 87.94 84 THR A CA 1
ATOM 575 C C . THR A 1 84 ? -15.015 -6.632 42.889 1.00 87.94 84 THR A C 1
ATOM 577 O O . THR A 1 84 ? -14.403 -7.438 42.201 1.00 87.94 84 THR A O 1
ATOM 580 N N . THR A 1 85 ? -15.997 -7.021 43.709 1.00 87.19 85 THR A N 1
ATOM 581 C CA . THR A 1 85 ? -16.403 -8.431 43.851 1.00 87.19 85 THR A CA 1
ATOM 582 C C . THR A 1 85 ? -17.055 -9.010 42.596 1.00 87.19 85 THR A C 1
ATOM 584 O O . THR A 1 85 ? -17.230 -10.224 42.502 1.00 87.19 85 THR A O 1
ATOM 587 N N . THR A 1 86 ? -17.416 -8.146 41.646 1.00 79.94 86 THR A N 1
ATOM 588 C CA . THR A 1 86 ? -18.011 -8.492 40.351 1.00 79.94 86 THR A CA 1
ATOM 589 C C . THR A 1 86 ? -17.251 -7.862 39.181 1.00 79.94 86 THR A C 1
ATOM 591 O O . THR A 1 86 ? -17.857 -7.659 38.133 1.00 79.94 86 THR A O 1
ATOM 594 N N . ASP A 1 87 ? -15.982 -7.483 39.378 1.00 78.19 87 ASP A N 1
ATOM 595 C CA . ASP A 1 87 ? -15.141 -6.807 38.373 1.00 78.19 87 ASP A CA 1
ATOM 596 C C . ASP A 1 87 ? -15.784 -5.533 37.790 1.00 78.19 87 ASP A C 1
ATOM 598 O O . ASP A 1 87 ? -15.629 -5.183 36.621 1.00 78.19 87 ASP A O 1
ATOM 602 N N . GLN A 1 88 ? -16.543 -4.824 38.627 1.00 86.31 88 GLN A N 1
ATOM 603 C CA . GLN A 1 88 ? -17.201 -3.568 38.290 1.00 86.31 88 GLN A CA 1
ATOM 604 C C . GLN A 1 88 ? -16.525 -2.406 39.012 1.00 86.31 88 GLN A C 1
ATOM 606 O O . GLN A 1 88 ? -15.952 -2.557 40.093 1.00 86.31 88 GLN A O 1
ATOM 611 N N . VAL A 1 89 ? -16.660 -1.215 38.446 1.00 88.81 89 VAL A N 1
ATOM 612 C CA . VAL A 1 89 ? -16.265 0.040 39.085 1.00 88.81 89 VAL A CA 1
ATOM 613 C C . VAL A 1 89 ? -17.508 0.783 39.550 1.00 88.81 89 VAL A C 1
ATOM 615 O O . VAL A 1 89 ? -18.569 0.710 38.927 1.00 88.81 89 VAL A O 1
ATOM 618 N N . CYS A 1 90 ? -17.403 1.487 40.675 1.00 90.50 90 CYS A N 1
ATOM 619 C CA . CYS A 1 90 ? -18.490 2.353 41.104 1.00 90.50 90 CYS A CA 1
ATOM 620 C C . CYS A 1 90 ? -18.479 3.627 40.254 1.00 90.50 90 CYS A C 1
ATOM 622 O O . CYS A 1 90 ? -17.577 4.455 40.387 1.00 90.50 90 CYS A O 1
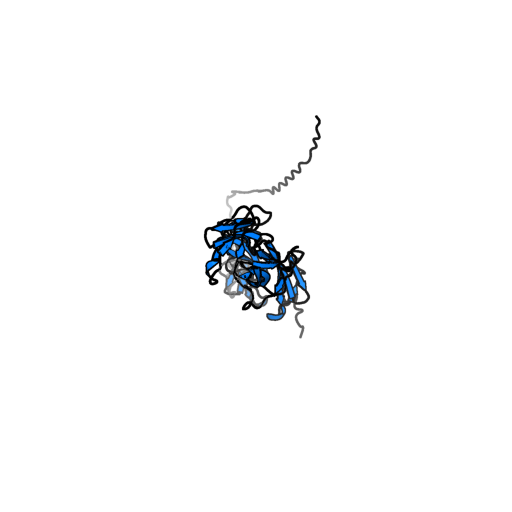ATOM 624 N N . ASP A 1 91 ? -19.493 3.798 39.408 1.00 89.19 91 ASP A N 1
ATOM 625 C CA . ASP A 1 91 ? -19.664 4.987 38.581 1.00 89.19 91 ASP A CA 1
ATOM 626 C C . ASP A 1 91 ? -20.721 5.919 39.185 1.00 89.19 91 ASP A C 1
ATOM 628 O O . ASP A 1 91 ? -21.846 5.511 39.477 1.00 89.19 91 ASP A O 1
ATOM 632 N N . ALA A 1 92 ? -20.344 7.185 39.376 1.00 88.25 92 ALA A N 1
ATOM 633 C CA . ALA A 1 92 ? -21.198 8.267 39.866 1.00 88.25 92 ALA A CA 1
ATOM 634 C C . ALA A 1 92 ? -21.414 9.386 38.825 1.00 88.25 92 ALA A C 1
ATOM 636 O O . ALA A 1 92 ? -21.914 10.454 39.177 1.00 88.25 92 ALA A O 1
ATOM 637 N N . SER A 1 93 ? -21.019 9.172 37.566 1.00 82.94 93 SER A N 1
ATOM 638 C CA . SER A 1 93 ? -21.151 10.137 36.466 1.00 82.94 93 SER A CA 1
ATOM 639 C C . SER A 1 93 ? -22.606 10.343 36.016 1.00 82.94 93 SER A C 1
ATOM 641 O O . SER A 1 93 ? -22.955 11.402 35.490 1.00 82.94 93 SER A O 1
ATOM 643 N N . GLY A 1 94 ? -23.472 9.354 36.263 1.00 79.19 94 GLY A N 1
ATOM 644 C CA . GLY A 1 94 ? -24.908 9.409 35.995 1.00 79.19 94 GLY A CA 1
ATOM 645 C C . GLY A 1 94 ? -25.741 10.092 37.089 1.00 79.19 94 GLY A C 1
ATOM 646 O O . GLY A 1 94 ? -25.245 10.629 38.074 1.00 79.19 94 GLY A O 1
ATOM 647 N N . SER A 1 95 ? -27.070 10.046 36.937 1.00 79.69 95 SER A N 1
ATOM 648 C CA . SER A 1 95 ? -28.013 10.617 37.920 1.00 79.69 95 SER A CA 1
ATOM 649 C C . SER A 1 95 ? -28.108 9.829 39.236 1.00 79.69 95 SER A C 1
ATOM 651 O O . SER A 1 95 ? -28.678 10.325 40.206 1.00 79.69 95 SER A O 1
ATOM 653 N N . ALA A 1 96 ? -27.583 8.606 39.266 1.00 86.94 96 ALA A N 1
ATOM 654 C CA . ALA A 1 96 ? -27.492 7.749 40.439 1.00 86.94 96 ALA A CA 1
ATOM 655 C C . ALA A 1 96 ? -26.216 6.913 40.321 1.00 86.94 96 ALA A C 1
ATOM 657 O O . ALA A 1 96 ? -25.929 6.402 39.238 1.00 86.94 96 ALA A O 1
ATOM 658 N N . ALA A 1 97 ? -25.477 6.765 41.421 1.00 89.12 97 ALA A N 1
ATOM 659 C CA . ALA A 1 97 ? -24.321 5.885 41.435 1.00 89.12 97 ALA A CA 1
ATOM 660 C C . ALA A 1 97 ? -24.752 4.422 41.264 1.00 89.12 97 ALA A C 1
ATOM 662 O O . ALA A 1 97 ? -25.769 4.015 41.843 1.00 89.12 97 ALA A O 1
ATOM 663 N N . MET A 1 98 ? -23.978 3.644 40.512 1.00 90.12 98 MET A N 1
ATOM 664 C CA . MET A 1 98 ? -24.174 2.205 40.338 1.00 90.12 98 MET A CA 1
ATOM 665 C C . MET A 1 98 ? -22.832 1.500 40.101 1.00 90.12 98 MET A C 1
ATOM 667 O O . MET A 1 98 ? -21.866 2.135 39.686 1.00 90.12 98 MET A O 1
ATOM 671 N N . CYS A 1 99 ? -22.761 0.198 40.381 1.00 88.75 99 CYS A N 1
ATOM 672 C CA . CYS A 1 99 ? -21.645 -0.609 39.895 1.00 88.75 99 CYS A CA 1
ATOM 673 C C . CYS A 1 99 ? -21.860 -0.825 38.391 1.00 88.75 99 CYS A C 1
ATOM 675 O O . CYS A 1 99 ? -22.951 -1.236 37.985 1.00 88.75 99 CYS A O 1
ATOM 677 N N . VAL A 1 100 ? -20.861 -0.487 37.582 1.00 85.94 100 VAL A N 1
ATOM 678 C CA . VAL A 1 100 ? -20.871 -0.698 36.133 1.00 85.94 100 VAL A CA 1
ATOM 679 C C . VAL A 1 100 ? -19.649 -1.496 35.732 1.00 85.94 100 VAL A C 1
ATOM 681 O O . VAL A 1 100 ? -18.582 -1.372 36.337 1.00 85.94 100 VAL A O 1
ATOM 684 N N . THR A 1 101 ? -19.794 -2.310 34.696 1.00 81.25 101 THR A N 1
ATOM 685 C CA . THR A 1 101 ? -18.633 -2.896 34.033 1.00 81.25 101 THR A CA 1
ATOM 686 C C . THR A 1 101 ? -17.789 -1.749 33.473 1.00 81.25 101 THR A C 1
ATOM 688 O O . THR A 1 101 ? -18.361 -0.875 32.814 1.00 81.25 101 THR A O 1
ATOM 691 N N . PRO A 1 102 ? -16.478 -1.694 33.767 1.00 75.06 102 PRO A N 1
ATOM 692 C CA . PRO A 1 102 ? -15.618 -0.679 33.187 1.00 75.06 102 PRO A CA 1
ATOM 693 C C . PRO A 1 102 ? -15.715 -0.745 31.663 1.00 75.06 102 PRO A C 1
ATOM 695 O O . PRO A 1 102 ? -15.670 -1.824 31.075 1.00 75.06 102 PRO A O 1
ATOM 698 N N . ASP A 1 103 ? -15.892 0.416 31.039 1.00 75.38 103 ASP A N 1
ATOM 699 C CA . ASP A 1 103 ? -15.809 0.526 29.591 1.00 75.38 103 ASP A CA 1
ATOM 700 C C . ASP A 1 103 ? -14.364 0.228 29.182 1.00 75.38 103 ASP A C 1
ATOM 702 O O . ASP A 1 103 ? -13.450 0.984 29.513 1.00 75.38 103 ASP A O 1
ATOM 706 N N . VAL A 1 104 ? -14.165 -0.894 28.491 1.00 74.62 104 VAL A N 1
ATOM 707 C CA . VAL A 1 104 ? -12.853 -1.337 27.995 1.00 74.62 104 VAL A CA 1
ATOM 708 C C . VAL A 1 104 ? -12.246 -0.337 27.007 1.00 74.62 104 VAL A C 1
ATOM 710 O O . VAL A 1 104 ? -11.031 -0.296 26.843 1.00 74.62 104 VAL A O 1
ATOM 713 N N . CYS A 1 105 ? -13.075 0.527 26.413 1.00 80.19 105 CYS A N 1
ATOM 714 C CA . CYS A 1 105 ? -12.656 1.581 25.499 1.00 80.19 105 CYS A CA 1
ATOM 715 C C . CYS A 1 105 ? -12.428 2.933 26.186 1.00 80.19 105 CYS A C 1
ATOM 717 O O . CYS A 1 105 ? -11.972 3.888 25.546 1.00 80.19 105 CYS A O 1
ATOM 719 N N . ALA A 1 106 ? -12.709 3.045 27.489 1.00 78.38 106 ALA A N 1
ATOM 720 C CA . ALA A 1 106 ? -12.477 4.278 28.222 1.00 78.38 106 ALA A CA 1
ATOM 721 C C . ALA A 1 106 ? -10.972 4.554 28.346 1.00 78.38 106 ALA A C 1
ATOM 723 O O . ALA A 1 106 ? -10.230 3.828 29.001 1.00 78.38 106 ALA A O 1
ATOM 724 N N . GLY A 1 107 ? -10.529 5.661 27.747 1.00 75.31 107 GLY A N 1
ATOM 725 C CA . GLY A 1 107 ? -9.124 6.078 27.764 1.00 75.31 107 GLY A CA 1
ATOM 726 C C . GLY A 1 107 ? -8.307 5.600 26.565 1.00 75.31 107 GLY A C 1
ATOM 727 O O . GLY A 1 107 ? -7.111 5.884 26.518 1.00 75.31 107 GLY A O 1
ATOM 728 N N . VAL A 1 108 ? -8.936 4.944 25.587 1.00 83.62 108 VAL A N 1
ATOM 729 C CA . VAL A 1 108 ? -8.297 4.648 24.303 1.00 83.62 108 VAL A CA 1
ATOM 730 C C . VAL A 1 108 ? -7.948 5.959 23.593 1.00 83.62 108 VAL A C 1
ATOM 732 O O . VAL A 1 108 ? -8.797 6.828 23.373 1.00 83.62 108 VAL A O 1
ATOM 735 N N . GLU A 1 109 ? -6.670 6.122 23.257 1.00 83.56 109 GLU A N 1
ATOM 736 C CA . GLU A 1 109 ? -6.197 7.276 22.496 1.00 83.56 109 GLU A CA 1
ATOM 737 C C . GLU A 1 109 ? -6.721 7.215 21.055 1.00 83.56 109 GLU A C 1
ATOM 739 O O . GLU A 1 109 ? -6.807 6.146 20.458 1.00 83.56 109 GLU A O 1
ATOM 744 N N . ASN A 1 110 ? -7.058 8.374 20.480 1.00 84.12 110 ASN A N 1
ATOM 745 C CA . ASN A 1 110 ? -7.616 8.493 19.124 1.00 84.12 110 ASN A CA 1
ATOM 746 C C . ASN A 1 110 ? -8.926 7.717 18.906 1.00 84.12 110 ASN A C 1
ATOM 748 O O . ASN A 1 110 ? -9.195 7.258 17.797 1.00 84.12 110 ASN A O 1
ATOM 752 N N . ALA A 1 111 ? -9.756 7.587 19.944 1.00 86.12 111 ALA A N 1
ATOM 753 C CA . ALA A 1 111 ? -11.081 6.998 19.808 1.00 86.12 111 ALA A CA 1
ATOM 754 C C . ALA A 1 111 ? -11.924 7.729 18.746 1.00 86.12 111 ALA A C 1
ATOM 756 O O . ALA A 1 111 ? -11.893 8.960 18.638 1.00 86.12 111 ALA A O 1
ATOM 757 N N . CYS A 1 112 ? -12.699 6.969 17.981 1.00 88.25 112 CYS A N 1
ATOM 758 C CA . CYS A 1 112 ? -13.602 7.491 16.961 1.00 88.25 112 CYS A CA 1
ATOM 759 C C . CYS A 1 112 ? -15.009 6.902 17.111 1.00 88.25 112 CYS A C 1
ATOM 761 O O . CYS A 1 112 ? -15.200 5.814 17.642 1.00 88.25 112 CYS A O 1
ATOM 763 N N . GLU A 1 113 ? -16.021 7.659 16.685 1.00 84.50 113 GLU A N 1
ATOM 764 C CA . GLU A 1 113 ? -17.423 7.347 17.004 1.00 84.50 113 GLU A CA 1
ATOM 765 C C . GLU A 1 113 ? -18.088 6.403 15.996 1.00 84.50 113 GLU A C 1
ATOM 767 O O . GLU A 1 113 ? -19.146 5.839 16.269 1.00 84.50 113 GLU A O 1
ATOM 772 N N . THR A 1 114 ? -17.540 6.279 14.788 1.00 85.38 114 THR A N 1
ATOM 773 C CA . THR A 1 114 ? -18.172 5.524 13.703 1.00 85.38 114 THR A CA 1
ATOM 774 C C . THR A 1 114 ? -17.116 4.892 12.824 1.00 85.38 114 THR A C 1
ATOM 776 O O . THR A 1 114 ? -16.260 5.591 12.287 1.00 85.38 114 THR A O 1
ATOM 779 N N . GLU A 1 115 ? -17.215 3.575 12.663 1.00 85.94 115 GLU A N 1
ATOM 780 C CA . GLU A 1 115 ? -16.363 2.814 11.759 1.00 85.94 115 GLU A CA 1
ATOM 781 C C . GLU A 1 115 ? -16.490 3.346 10.328 1.00 85.94 115 GLU A C 1
ATOM 783 O O . GLU A 1 115 ? -17.593 3.602 9.835 1.00 85.94 115 GLU A O 1
ATOM 788 N N . GLY A 1 116 ? -15.355 3.535 9.661 1.00 87.50 116 GLY A N 1
ATOM 789 C CA . GLY A 1 116 ? -15.340 4.077 8.312 1.00 87.50 116 GLY A CA 1
ATOM 790 C C . GLY A 1 116 ? -14.016 4.706 7.917 1.00 87.50 116 GLY A C 1
ATOM 791 O O . GLY A 1 116 ? -13.007 4.613 8.616 1.00 87.50 116 GLY A O 1
ATOM 792 N N . ARG A 1 117 ? -14.029 5.345 6.748 1.00 90.12 117 ARG A N 1
ATOM 793 C CA . ARG A 1 117 ? -12.861 5.984 6.139 1.00 90.12 117 ARG A CA 1
ATOM 794 C C . ARG A 1 117 ? -13.267 7.351 5.616 1.00 90.12 117 ARG A C 1
ATOM 796 O O . ARG A 1 117 ? -14.317 7.461 4.984 1.00 90.12 117 ARG A O 1
ATOM 803 N N . ALA A 1 118 ? -12.449 8.362 5.864 1.00 91.19 118 ALA A N 1
ATOM 804 C CA . ALA A 1 118 ? -12.685 9.719 5.388 1.00 91.19 118 ALA A CA 1
ATOM 805 C C . ALA A 1 118 ? -11.360 10.426 5.103 1.00 91.19 118 ALA A C 1
ATOM 807 O O . ALA A 1 118 ? -10.341 10.105 5.719 1.00 91.19 118 ALA A O 1
ATOM 808 N N . CYS A 1 119 ? -11.380 11.402 4.202 1.00 92.06 119 CYS A N 1
ATOM 809 C CA . CYS A 1 119 ? -10.236 12.268 3.978 1.00 92.06 119 CYS A CA 1
ATOM 810 C C . CYS A 1 119 ? -10.290 13.487 4.904 1.00 92.06 119 CYS A C 1
ATOM 812 O O . CYS A 1 119 ? -11.265 14.238 4.924 1.00 92.06 119 CYS A O 1
ATOM 814 N N . ASP A 1 120 ? -9.203 13.727 5.633 1.00 90.88 120 ASP A N 1
ATOM 815 C CA . ASP A 1 120 ? -8.923 14.999 6.295 1.00 90.88 120 ASP A CA 1
ATOM 816 C C . ASP A 1 120 ? -7.813 15.721 5.519 1.00 90.88 120 ASP A C 1
ATOM 818 O O . ASP A 1 120 ? -6.612 15.546 5.744 1.00 90.88 120 ASP A O 1
ATOM 822 N N . GLY A 1 121 ? -8.226 16.485 4.505 1.00 88.69 121 GLY A N 1
ATOM 823 C CA . GLY A 1 121 ? -7.307 17.148 3.586 1.00 88.69 121 GLY A CA 1
ATOM 824 C C . GLY A 1 121 ? -6.524 16.146 2.733 1.00 88.69 121 GLY A C 1
ATOM 825 O O . GLY A 1 121 ? -7.100 15.476 1.882 1.00 88.69 121 GLY A O 1
ATOM 826 N N . ALA A 1 122 ? -5.203 16.090 2.925 1.00 87.94 122 ALA A N 1
ATOM 827 C CA . ALA A 1 122 ? -4.325 15.149 2.223 1.00 87.94 122 ALA A CA 1
ATOM 828 C C . ALA A 1 122 ? -4.178 13.802 2.949 1.00 87.94 122 ALA A C 1
ATOM 830 O O . ALA A 1 122 ? -3.552 12.892 2.413 1.00 87.94 122 ALA A O 1
ATOM 831 N N . SER A 1 123 ? -4.756 13.667 4.142 1.00 90.44 123 SER A N 1
ATOM 832 C CA . SER A 1 123 ? -4.612 12.475 4.967 1.00 90.44 123 SER A CA 1
ATOM 833 C C . SER A 1 123 ? -5.862 11.608 4.919 1.00 90.44 123 SER A C 1
ATOM 835 O O . SER A 1 123 ? -6.979 12.109 5.022 1.00 90.44 123 SER A O 1
ATOM 837 N N . LEU A 1 124 ? -5.673 10.297 4.826 1.00 90.44 124 LEU A N 1
ATOM 838 C CA . LEU A 1 124 ? -6.717 9.303 5.021 1.00 90.44 124 LEU A CA 1
ATOM 839 C C . LEU A 1 124 ? -6.857 8.991 6.511 1.00 90.44 124 LEU A C 1
ATOM 841 O O . LEU A 1 124 ? -5.894 8.573 7.152 1.00 90.44 124 LEU A O 1
ATOM 845 N N . VAL A 1 125 ? -8.062 9.141 7.048 1.00 92.31 125 VAL A N 1
ATOM 846 C CA . VAL A 1 125 ? -8.418 8.741 8.411 1.00 92.31 125 VAL A CA 1
ATOM 847 C C . VAL A 1 125 ? -9.262 7.475 8.338 1.00 92.31 125 VAL A C 1
ATOM 849 O O . VAL A 1 125 ? -10.338 7.468 7.738 1.00 92.31 125 VAL A O 1
ATOM 852 N N . VAL A 1 126 ? -8.778 6.399 8.954 1.00 90.44 126 VAL A N 1
ATOM 853 C CA . VAL A 1 126 ? -9.475 5.112 9.057 1.00 90.44 126 VAL A CA 1
ATOM 854 C C . VAL A 1 126 ? -9.877 4.892 10.505 1.00 90.44 126 VAL A C 1
ATOM 856 O O . VAL A 1 126 ? -9.016 4.764 11.369 1.00 90.44 126 VAL A O 1
ATOM 859 N N . CYS A 1 127 ? -11.179 4.838 10.762 1.00 92.31 127 CYS A N 1
ATOM 860 C CA . CYS A 1 127 ? -11.742 4.449 12.045 1.00 92.31 127 CYS A CA 1
ATOM 861 C C . CYS A 1 127 ? -12.106 2.965 11.993 1.00 92.31 127 CYS A C 1
ATOM 863 O O . CYS A 1 127 ? -13.018 2.586 11.255 1.00 92.31 127 CYS A O 1
ATOM 865 N N . ALA A 1 128 ? -11.395 2.138 12.754 1.00 86.50 128 ALA A N 1
ATOM 866 C CA . ALA A 1 128 ? -11.601 0.693 12.791 1.00 86.50 128 ALA A CA 1
ATOM 867 C C . ALA A 1 128 ? -11.425 0.153 14.220 1.00 86.50 128 ALA A C 1
ATOM 869 O O . ALA A 1 128 ? -10.717 0.769 15.020 1.00 86.50 128 ALA A O 1
ATOM 870 N N . PRO A 1 129 ? -12.058 -0.980 14.566 1.00 81.81 129 PRO A N 1
ATOM 871 C CA . PRO A 1 129 ? -11.883 -1.590 15.877 1.00 81.81 129 PRO A CA 1
ATOM 872 C C . PRO A 1 129 ? -10.444 -2.093 16.068 1.00 81.81 129 PRO A C 1
ATOM 874 O O . PRO A 1 129 ? -9.884 -2.724 15.167 1.00 81.81 129 PRO A O 1
ATOM 877 N N . ASN A 1 130 ? -9.868 -1.860 17.248 1.00 79.25 130 ASN A N 1
ATOM 878 C CA . ASN A 1 130 ? -8.605 -2.446 17.697 1.00 79.25 130 ASN A CA 1
ATOM 879 C C . ASN A 1 130 ? -8.807 -3.910 18.160 1.00 79.25 130 ASN A C 1
ATOM 881 O O . ASN A 1 130 ? -9.857 -4.517 17.908 1.00 79.25 130 ASN A O 1
ATOM 885 N N . GLU A 1 131 ? -7.795 -4.502 18.795 1.00 72.38 131 GLU A N 1
ATOM 886 C CA . GLU A 1 131 ? -7.847 -5.885 19.299 1.00 72.38 131 GLU A CA 1
ATOM 887 C C . GLU A 1 131 ? -8.941 -6.069 20.365 1.00 72.38 131 GLU A C 1
ATOM 889 O O . GLU A 1 131 ? -9.684 -7.047 20.299 1.00 72.38 131 GLU A O 1
ATOM 894 N N . ASP A 1 132 ? -9.150 -5.056 21.211 1.00 74.06 132 ASP A N 1
ATOM 895 C CA . ASP A 1 132 ? -10.198 -5.007 22.245 1.00 74.06 132 ASP A CA 1
ATOM 896 C C . ASP A 1 132 ? -11.602 -4.665 21.697 1.00 74.06 132 ASP A C 1
ATOM 898 O O . ASP A 1 132 ? -12.577 -4.582 22.444 1.00 74.06 132 ASP A O 1
ATOM 902 N N . GLY A 1 133 ? -11.729 -4.425 20.385 1.00 75.81 133 GLY A N 1
ATOM 903 C CA . GLY A 1 133 ? -12.989 -4.042 19.739 1.00 75.81 133 GLY A CA 1
ATOM 904 C C . GLY A 1 133 ? -13.343 -2.552 19.833 1.00 75.81 133 GLY A C 1
ATOM 905 O O . GLY A 1 133 ? -14.417 -2.148 19.386 1.00 75.81 133 GLY A O 1
ATOM 906 N N . CYS A 1 134 ? -12.447 -1.719 20.358 1.00 85.81 134 CYS A N 1
ATOM 907 C CA . CYS A 1 134 ? -12.611 -0.274 20.469 1.00 85.81 134 CYS A CA 1
ATOM 908 C C . CYS A 1 134 ? -12.274 0.429 19.158 1.00 85.81 134 CYS A C 1
ATOM 910 O O . CYS A 1 134 ? -11.230 0.179 18.564 1.00 85.81 134 CYS A O 1
ATOM 912 N N . LEU A 1 135 ? -13.135 1.340 18.704 1.00 87.56 135 LEU A N 1
ATOM 913 C CA . LEU A 1 135 ? -12.908 2.095 17.473 1.00 87.56 135 LEU A CA 1
ATOM 914 C C . LEU A 1 135 ? -11.778 3.119 17.652 1.00 87.56 135 LEU A C 1
ATOM 916 O O . LEU A 1 135 ? -11.913 4.066 18.429 1.00 87.56 135 LEU A O 1
ATOM 920 N N . VAL A 1 136 ? -10.691 2.951 16.896 1.00 89.62 136 VAL A N 1
ATOM 921 C CA . VAL A 1 136 ? -9.514 3.829 16.906 1.00 89.62 136 VAL A CA 1
ATOM 922 C C . VAL A 1 136 ? -9.267 4.400 15.517 1.00 89.62 136 VAL A C 1
ATOM 924 O O . VAL A 1 136 ? -9.302 3.687 14.512 1.00 89.62 136 VAL A O 1
ATOM 927 N N . ALA A 1 137 ? -9.006 5.703 15.465 1.00 90.50 137 ALA A N 1
ATOM 928 C CA . ALA A 1 137 ? -8.622 6.402 14.256 1.00 90.50 137 ALA A CA 1
ATOM 929 C C . ALA A 1 137 ? -7.122 6.233 13.993 1.00 90.50 137 ALA A C 1
ATOM 931 O O . ALA A 1 137 ? -6.279 6.588 14.819 1.00 90.50 137 ALA A O 1
ATOM 932 N N . THR A 1 138 ? -6.796 5.742 12.803 1.00 89.56 138 THR A N 1
ATOM 933 C CA . THR A 1 138 ? -5.444 5.749 12.246 1.00 89.56 138 THR A CA 1
ATOM 934 C C . THR A 1 138 ? -5.394 6.745 11.097 1.00 89.56 138 THR A C 1
ATOM 936 O O . THR A 1 138 ? -6.230 6.691 10.196 1.00 89.56 138 THR A O 1
ATOM 939 N N . THR A 1 139 ? -4.408 7.639 11.115 1.00 91.00 139 THR A N 1
ATOM 940 C CA . THR A 1 139 ? -4.213 8.644 10.064 1.00 91.00 139 THR A CA 1
ATOM 941 C C . THR A 1 139 ? -3.018 8.270 9.198 1.00 91.00 139 THR A C 1
ATOM 943 O O . THR A 1 139 ? -1.936 7.992 9.711 1.00 91.00 139 THR A O 1
ATOM 946 N N . THR A 1 140 ? -3.199 8.287 7.883 1.00 87.88 140 THR A N 1
ATOM 947 C CA . THR A 1 140 ? -2.149 8.085 6.880 1.00 87.88 140 THR A CA 1
ATOM 948 C C . THR A 1 140 ? -2.043 9.339 6.025 1.00 87.88 140 THR A C 1
ATOM 950 O O . THR A 1 140 ? -3.024 9.724 5.398 1.00 87.88 140 THR A O 1
ATOM 953 N N . ASP A 1 141 ? -0.881 9.990 5.990 1.00 87.81 141 ASP A N 1
ATOM 954 C CA . ASP A 1 141 ? -0.655 11.136 5.104 1.00 87.81 141 ASP A CA 1
ATOM 955 C C . ASP A 1 141 ? -0.439 10.637 3.668 1.00 87.81 141 ASP A C 1
ATOM 957 O O . ASP A 1 141 ? 0.593 10.043 3.350 1.00 87.81 141 ASP A O 1
ATOM 961 N N . CYS A 1 142 ? -1.417 10.856 2.784 1.00 84.69 142 CYS A N 1
ATOM 962 C CA . CYS A 1 142 ? -1.298 10.404 1.403 1.00 84.69 142 CYS A CA 1
ATOM 963 C C . CYS A 1 142 ? -0.261 11.225 0.617 1.00 84.69 142 CYS A C 1
ATOM 965 O O . CYS A 1 142 ? 0.243 10.738 -0.392 1.00 84.69 142 CYS A O 1
ATOM 967 N N . ALA A 1 143 ? 0.090 12.435 1.070 1.00 82.94 143 ALA A N 1
ATOM 968 C CA . ALA A 1 143 ? 1.056 13.302 0.399 1.00 82.94 143 ALA A CA 1
ATOM 969 C C . ALA A 1 143 ? 2.521 12.943 0.698 1.00 82.94 143 ALA A C 1
ATOM 971 O O . ALA A 1 143 ? 3.413 13.425 -0.005 1.00 82.94 143 ALA A O 1
ATOM 972 N N . GLU A 1 144 ? 2.795 12.084 1.689 1.00 79.19 144 GLU A N 1
ATOM 973 C CA . GLU A 1 144 ? 4.131 11.486 1.848 1.00 79.19 144 GLU A CA 1
ATOM 974 C C . GLU A 1 144 ? 4.519 10.640 0.627 1.00 79.19 144 GLU A C 1
ATOM 976 O O . GLU A 1 144 ? 5.703 10.446 0.341 1.00 79.19 144 GLU A O 1
ATOM 981 N N . MET A 1 145 ? 3.527 10.181 -0.137 1.00 70.69 145 MET A N 1
ATOM 982 C CA . MET A 1 145 ? 3.742 9.487 -1.395 1.00 70.69 145 MET A CA 1
ATOM 983 C C . MET A 1 145 ? 3.841 10.487 -2.551 1.00 70.69 145 MET A C 1
ATOM 985 O O . MET A 1 145 ? 3.018 11.401 -2.648 1.00 70.69 145 MET A O 1
ATOM 989 N N . PRO A 1 146 ? 4.803 10.321 -3.478 1.00 65.56 146 PRO A N 1
ATOM 990 C CA . PRO A 1 146 ? 4.922 11.180 -4.650 1.00 65.56 146 PRO A CA 1
ATOM 991 C C . PRO A 1 146 ? 3.620 11.238 -5.460 1.00 65.56 146 PRO A C 1
ATOM 993 O O . PRO A 1 146 ? 3.230 10.279 -6.119 1.00 65.56 146 PRO A O 1
ATOM 996 N N . GLY A 1 147 ? 2.944 12.389 -5.401 1.00 67.56 147 GLY A N 1
ATOM 997 C CA . GLY A 1 147 ? 1.674 12.621 -6.091 1.00 67.56 147 GLY A CA 1
ATOM 998 C C . GLY A 1 147 ? 0.449 11.976 -5.435 1.00 67.56 147 GLY A C 1
ATOM 999 O O . GLY A 1 147 ? -0.640 12.072 -5.997 1.00 67.56 147 GLY A O 1
ATOM 1000 N N . GLY A 1 148 ? 0.602 11.345 -4.269 1.00 75.25 148 GLY A N 1
ATOM 1001 C CA . GLY A 1 148 ? -0.511 10.754 -3.543 1.00 75.25 148 GLY A CA 1
ATOM 1002 C C . GLY A 1 148 ? -1.499 11.815 -3.062 1.00 75.25 148 GLY A C 1
ATOM 1003 O O . GLY A 1 148 ? -1.125 12.888 -2.581 1.00 75.25 148 GLY A O 1
ATOM 1004 N N . VAL A 1 149 ? -2.783 11.515 -3.220 1.00 84.44 149 VAL A N 1
ATOM 1005 C CA . VAL A 1 149 ? -3.896 12.341 -2.755 1.00 84.44 149 VAL A CA 1
ATOM 1006 C C . VAL A 1 149 ? -4.885 11.462 -2.012 1.00 84.44 149 VAL A C 1
ATOM 1008 O O . VAL A 1 149 ? -5.067 10.295 -2.348 1.00 84.44 149 VAL A O 1
ATOM 1011 N N . CYS A 1 150 ? -5.534 12.019 -0.997 1.00 88.25 150 CYS A N 1
ATOM 1012 C CA . CYS A 1 150 ? -6.682 11.348 -0.415 1.00 88.25 150 CYS A CA 1
ATOM 1013 C C . CYS A 1 150 ? -7.875 11.520 -1.365 1.00 88.25 150 CYS A C 1
ATOM 1015 O O . CYS A 1 150 ? -8.242 12.646 -1.710 1.00 88.25 150 CYS A O 1
ATOM 1017 N N . ASP A 1 151 ? -8.428 10.405 -1.832 1.00 85.06 151 ASP A N 1
ATOM 1018 C CA . ASP A 1 151 ? -9.521 10.345 -2.794 1.00 85.06 151 ASP A CA 1
ATOM 1019 C C . ASP A 1 151 ? -10.798 9.820 -2.127 1.00 85.06 151 ASP A C 1
ATOM 1021 O O . ASP A 1 151 ? -10.809 8.736 -1.547 1.00 85.06 151 ASP A O 1
ATOM 1025 N N . GLU A 1 152 ? -11.878 10.596 -2.235 1.00 86.50 152 GLU A N 1
ATOM 1026 C CA . GLU A 1 152 ? -13.230 10.259 -1.759 1.00 86.50 152 GLU A CA 1
ATOM 1027 C C . GLU A 1 152 ? -14.205 9.964 -2.912 1.00 86.50 152 GLU A C 1
ATOM 1029 O O . GLU A 1 152 ? -15.417 9.907 -2.710 1.00 86.50 152 GLU A O 1
ATOM 1034 N N . SER A 1 153 ? -13.714 9.848 -4.150 1.00 77.94 153 SER A N 1
ATOM 1035 C CA . SER A 1 153 ? -14.564 9.689 -5.335 1.00 77.94 153 SER A CA 1
ATOM 1036 C C . SER A 1 153 ? -15.164 8.284 -5.490 1.00 77.94 153 SER A C 1
ATOM 1038 O O . SER A 1 153 ? -16.142 8.124 -6.226 1.00 77.94 153 SER A O 1
ATOM 1040 N N . GLY A 1 154 ? -14.606 7.288 -4.795 1.00 71.50 154 GLY A N 1
ATOM 1041 C CA . GLY A 1 154 ? -15.103 5.911 -4.739 1.00 71.50 154 GLY A CA 1
ATOM 1042 C C . GLY A 1 154 ? -16.110 5.645 -3.612 1.00 71.50 154 GLY A C 1
ATOM 1043 O O . GLY A 1 154 ? -16.559 6.550 -2.914 1.00 71.50 154 GLY A O 1
ATOM 1044 N N . ASP A 1 155 ? -16.451 4.367 -3.416 1.00 72.94 155 ASP A N 1
ATOM 1045 C CA . ASP A 1 155 ? -17.357 3.920 -2.342 1.00 72.94 155 ASP A CA 1
ATOM 1046 C C . ASP A 1 155 ? -16.736 4.054 -0.934 1.00 72.94 155 ASP A C 1
ATOM 1048 O O . ASP A 1 155 ? -17.454 4.060 0.067 1.00 72.94 155 ASP A O 1
ATOM 1052 N N . ALA A 1 156 ? -15.408 4.177 -0.848 1.00 78.62 156 ALA A N 1
ATOM 1053 C CA . ALA A 1 156 ? -14.672 4.422 0.386 1.00 78.62 156 ALA A CA 1
ATOM 1054 C C . ALA A 1 156 ? -13.473 5.343 0.123 1.00 78.62 156 ALA A C 1
ATOM 1056 O O . ALA A 1 156 ? -12.820 5.227 -0.914 1.00 78.62 156 ALA A O 1
ATOM 1057 N N . ALA A 1 157 ? -13.161 6.217 1.085 1.00 84.88 157 ALA A N 1
ATOM 1058 C CA . ALA A 1 157 ? -11.970 7.055 1.014 1.00 84.88 157 ALA A CA 1
ATOM 1059 C C . ALA A 1 157 ? -10.690 6.198 1.012 1.00 84.88 157 ALA A C 1
ATOM 1061 O O . ALA A 1 157 ? -10.593 5.207 1.752 1.00 84.88 157 ALA A O 1
ATOM 1062 N N . MET A 1 158 ? -9.709 6.578 0.195 1.00 85.56 158 MET A N 1
ATOM 1063 C CA . MET A 1 158 ? -8.426 5.881 0.061 1.00 85.56 158 MET A CA 1
ATOM 1064 C C . MET A 1 158 ? -7.305 6.835 -0.352 1.00 85.56 158 MET A C 1
ATOM 1066 O O . MET A 1 158 ? -7.561 7.895 -0.918 1.00 85.56 158 MET A O 1
ATOM 1070 N N . CYS A 1 159 ? -6.053 6.454 -0.104 1.00 84.44 159 CYS A N 1
ATOM 1071 C CA . CYS A 1 159 ? -4.934 7.143 -0.733 1.00 84.44 159 CYS A CA 1
ATOM 1072 C C . CYS A 1 159 ? -4.817 6.679 -2.188 1.00 84.44 159 CYS A C 1
ATOM 1074 O O . CYS A 1 159 ? -4.473 5.526 -2.448 1.00 84.44 159 CYS A O 1
ATOM 1076 N N . ALA A 1 160 ? -5.091 7.579 -3.128 1.00 77.94 160 ALA A N 1
ATOM 1077 C CA . ALA A 1 160 ? -4.910 7.351 -4.552 1.00 77.94 160 ALA A CA 1
ATOM 1078 C C . ALA A 1 160 ? -3.576 7.944 -5.015 1.00 77.94 160 ALA A C 1
ATOM 1080 O O . ALA A 1 160 ? -3.223 9.075 -4.674 1.00 77.94 160 ALA A O 1
ATOM 1081 N N . LEU A 1 161 ? -2.838 7.184 -5.819 1.00 70.44 161 LEU A N 1
ATOM 1082 C CA . LEU A 1 161 ? -1.702 7.704 -6.576 1.00 70.44 161 LEU A CA 1
ATOM 1083 C C . LEU A 1 161 ? -2.216 8.372 -7.866 1.00 70.44 161 LEU A C 1
ATOM 1085 O O . LEU A 1 161 ? -3.320 8.053 -8.321 1.00 70.44 161 LEU A O 1
ATOM 1089 N N . PRO A 1 162 ? -1.462 9.304 -8.480 1.00 64.00 162 PRO A N 1
ATOM 1090 C CA . PRO A 1 162 ? -1.850 9.855 -9.769 1.00 64.00 162 PRO A CA 1
ATOM 1091 C C . PRO A 1 162 ? -1.978 8.712 -10.778 1.00 64.00 162 PRO A C 1
ATOM 1093 O O . PRO A 1 162 ? -1.099 7.859 -10.861 1.00 64.00 162 PRO A O 1
ATOM 1096 N N . ALA A 1 163 ? -3.048 8.731 -11.572 1.00 58.66 163 ALA A N 1
ATOM 1097 C CA . ALA A 1 163 ? -3.383 7.672 -12.527 1.00 58.66 163 ALA A CA 1
ATOM 1098 C C . ALA A 1 163 ? -2.330 7.434 -13.633 1.00 58.66 163 ALA A C 1
ATOM 1100 O O . ALA A 1 163 ? -2.483 6.505 -14.421 1.00 58.66 163 ALA A O 1
ATOM 1101 N N . ASP A 1 164 ? -1.297 8.278 -13.727 1.00 65.62 164 ASP A N 1
ATOM 1102 C CA . ASP A 1 164 ? -0.250 8.173 -14.736 1.00 65.62 164 ASP A CA 1
ATOM 1103 C C . ASP A 1 164 ? 1.150 8.286 -14.094 1.00 65.62 164 ASP A C 1
ATOM 1105 O O . ASP A 1 164 ? 1.575 9.396 -13.747 1.00 65.62 164 ASP A O 1
ATOM 1109 N N . PRO A 1 165 ? 1.893 7.169 -13.950 1.00 64.88 165 PRO A N 1
ATOM 1110 C CA . PRO A 1 165 ? 3.263 7.180 -13.432 1.00 64.88 165 PRO A CA 1
ATOM 1111 C C . PRO A 1 165 ? 4.248 7.904 -14.366 1.00 64.88 165 PRO A C 1
ATOM 1113 O O . PRO A 1 165 ? 5.380 8.185 -13.972 1.00 64.88 165 PRO A O 1
ATOM 1116 N N . CYS A 1 166 ? 3.837 8.232 -15.595 1.00 72.81 166 CYS A N 1
ATOM 1117 C CA . CYS A 1 166 ? 4.649 8.939 -16.577 1.00 72.81 166 CYS A CA 1
ATOM 1118 C C . CYS A 1 166 ? 4.528 10.467 -16.468 1.00 72.81 166 CYS A C 1
ATOM 1120 O O . CYS A 1 166 ? 5.300 11.202 -17.097 1.00 72.81 166 CYS A O 1
ATOM 1122 N N . MET A 1 167 ? 3.586 10.981 -15.669 1.00 71.62 167 MET A N 1
ATOM 1123 C CA . MET A 1 167 ? 3.439 12.418 -15.466 1.00 71.62 167 MET A CA 1
ATOM 1124 C C . MET A 1 167 ? 4.638 13.013 -14.716 1.00 71.62 167 MET A C 1
ATOM 1126 O O . MET A 1 167 ? 4.981 12.603 -13.613 1.00 71.62 167 MET A O 1
ATOM 1130 N N . GLY A 1 168 ? 5.242 14.056 -15.295 1.00 69.12 168 GLY A N 1
ATOM 1131 C CA . GLY A 1 168 ? 6.354 14.793 -14.680 1.00 69.12 168 GLY A CA 1
ATOM 1132 C C . GLY A 1 168 ? 7.751 14.305 -15.072 1.00 69.12 168 GLY A C 1
ATOM 1133 O O . GLY A 1 168 ? 8.736 14.887 -14.616 1.00 69.12 168 GLY A O 1
ATOM 1134 N N . LEU A 1 169 ? 7.858 13.303 -15.951 1.00 77.81 169 LEU A N 1
ATOM 1135 C CA . LEU A 1 169 ? 9.137 12.888 -16.526 1.00 77.81 169 LEU A CA 1
ATOM 1136 C C . LEU A 1 169 ? 9.757 14.031 -17.345 1.00 77.81 169 LEU A C 1
ATOM 1138 O O . LEU A 1 169 ? 9.171 14.528 -18.306 1.00 77.81 169 LEU A O 1
ATOM 1142 N N . THR A 1 170 ? 10.970 14.446 -16.972 1.00 78.00 170 THR A N 1
ATOM 1143 C CA . THR A 1 170 ? 11.691 15.547 -17.635 1.00 78.00 170 THR A CA 1
ATOM 1144 C C . THR A 1 170 ? 12.223 15.181 -19.018 1.00 78.00 170 THR A C 1
ATOM 1146 O O . THR A 1 170 ? 12.458 16.078 -19.821 1.00 78.00 170 THR A O 1
ATOM 1149 N N . ASN A 1 171 ? 12.378 13.883 -19.296 1.00 82.38 171 ASN A N 1
ATOM 1150 C CA . ASN A 1 171 ? 12.909 13.346 -20.552 1.00 82.38 171 ASN A CA 1
ATOM 1151 C C . ASN A 1 171 ? 11.847 12.516 -21.290 1.00 82.38 171 ASN A C 1
ATOM 1153 O O . ASN A 1 171 ? 12.165 11.497 -21.893 1.00 82.38 171 ASN A O 1
ATOM 1157 N N . ALA A 1 172 ? 10.570 12.880 -21.169 1.00 84.62 172 ALA A N 1
ATOM 1158 C CA . ALA A 1 172 ? 9.504 12.163 -21.855 1.00 84.62 172 ALA A CA 1
ATOM 1159 C C . ALA A 1 172 ? 9.595 12.371 -23.374 1.00 84.62 172 ALA A C 1
ATOM 1161 O O . ALA A 1 172 ? 9.716 13.504 -23.848 1.00 84.62 172 ALA A O 1
ATOM 1162 N N . CYS A 1 173 ? 9.449 11.290 -24.133 1.00 88.50 173 CYS A N 1
ATOM 1163 C CA . CYS A 1 173 ? 9.317 11.330 -25.586 1.00 88.50 173 CYS A CA 1
ATOM 1164 C C . CYS A 1 173 ? 7.951 10.803 -26.029 1.00 88.50 173 CYS A C 1
ATOM 1166 O O . CYS A 1 173 ? 7.215 10.174 -25.275 1.00 88.50 173 CYS A O 1
ATOM 1168 N N . THR A 1 174 ? 7.573 11.125 -27.266 1.00 84.69 174 THR A N 1
ATOM 1169 C CA . THR A 1 174 ? 6.210 10.876 -27.775 1.00 84.69 174 THR A CA 1
ATOM 1170 C C . THR A 1 174 ? 6.125 9.741 -28.789 1.00 84.69 174 THR A C 1
ATOM 1172 O O . THR A 1 174 ? 5.024 9.295 -29.104 1.00 84.69 174 THR A O 1
ATOM 1175 N N . VAL A 1 175 ? 7.262 9.289 -29.322 1.00 87.50 175 VAL A N 1
ATOM 1176 C CA . VAL A 1 175 ? 7.331 8.273 -30.374 1.00 87.50 175 VAL A CA 1
ATOM 1177 C C . VAL A 1 175 ? 8.537 7.385 -30.113 1.00 87.50 175 VAL A C 1
ATOM 1179 O O . VAL A 1 175 ? 9.655 7.892 -30.082 1.00 87.50 175 VAL A O 1
ATOM 1182 N N . GLU A 1 176 ? 8.305 6.081 -29.963 1.00 90.88 176 GLU A N 1
ATOM 1183 C CA . GLU A 1 176 ? 9.379 5.089 -29.867 1.00 90.88 176 GLU A CA 1
ATOM 1184 C C . GLU A 1 176 ? 10.292 5.125 -31.092 1.00 90.88 176 GLU A C 1
ATOM 1186 O O . GLU A 1 176 ? 9.830 5.215 -32.235 1.00 90.88 176 GLU A O 1
ATOM 1191 N N . GLY A 1 177 ? 11.594 5.008 -30.852 1.00 91.06 177 GLY A N 1
ATOM 1192 C CA . GLY A 1 177 ? 12.589 4.918 -31.910 1.00 91.06 177 GLY A CA 1
ATOM 1193 C C . GLY A 1 177 ? 13.957 5.426 -31.488 1.00 91.06 177 GLY A C 1
ATOM 1194 O O . GLY A 1 177 ? 14.173 5.848 -30.354 1.00 91.06 177 GLY A O 1
ATOM 1195 N N . THR A 1 178 ? 14.892 5.400 -32.432 1.00 91.50 178 THR A N 1
ATOM 1196 C CA . THR A 1 178 ? 16.258 5.878 -32.224 1.00 91.50 178 THR A CA 1
ATOM 1197 C C . THR A 1 178 ? 16.615 6.970 -33.225 1.00 91.50 178 THR A C 1
ATOM 1199 O O . THR A 1 178 ? 16.173 6.967 -34.377 1.00 91.50 178 THR A O 1
ATOM 1202 N N . SER A 1 179 ? 17.430 7.929 -32.794 1.00 93.00 179 SER A N 1
ATOM 1203 C CA . SER A 1 179 ? 17.950 9.005 -33.639 1.00 93.00 179 SER A CA 1
ATOM 1204 C C . SER A 1 179 ? 19.378 9.377 -33.238 1.00 93.00 179 SER A C 1
ATOM 1206 O O . SER A 1 179 ? 19.814 9.063 -32.138 1.00 93.00 179 SER A O 1
ATOM 1208 N N . CYS A 1 180 ? 20.125 10.026 -34.132 1.00 93.75 180 CYS A N 1
ATOM 1209 C CA . CYS A 1 180 ? 21.459 10.537 -33.813 1.00 93.75 180 CYS A CA 1
ATOM 1210 C C . CYS A 1 180 ? 21.419 12.047 -33.573 1.00 93.75 180 CYS A C 1
ATOM 1212 O O . CYS A 1 180 ? 20.978 12.792 -34.453 1.00 93.75 180 CYS A O 1
ATOM 1214 N N . ASP A 1 181 ? 21.971 12.496 -32.445 1.00 91.38 181 ASP A N 1
ATOM 1215 C CA . ASP A 1 181 ? 22.330 13.895 -32.196 1.00 91.38 181 ASP A CA 1
ATOM 1216 C C . ASP A 1 181 ? 23.858 14.027 -32.107 1.00 91.38 181 ASP A C 1
ATOM 1218 O O . ASP A 1 181 ? 24.492 13.802 -31.071 1.00 91.38 181 ASP A O 1
ATOM 1222 N N . GLY A 1 182 ? 24.479 14.333 -33.247 1.00 88.88 182 GLY A N 1
ATOM 1223 C CA . GLY A 1 182 ? 25.933 14.379 -33.369 1.00 88.88 182 GLY A CA 1
ATOM 1224 C C . GLY A 1 182 ? 26.567 12.999 -33.174 1.00 88.88 182 GLY A C 1
ATOM 1225 O O . GLY A 1 182 ? 26.359 12.101 -33.987 1.00 88.88 182 GLY A O 1
ATOM 1226 N N . THR A 1 183 ? 27.381 12.844 -32.127 1.00 89.88 183 THR A N 1
ATOM 1227 C CA . THR A 1 183 ? 27.992 11.554 -31.752 1.00 89.88 183 THR A CA 1
ATOM 1228 C C . THR A 1 183 ? 27.127 10.736 -30.802 1.00 89.88 183 THR A C 1
ATOM 1230 O O . THR A 1 183 ? 27.515 9.620 -30.471 1.00 89.88 183 THR A O 1
ATOM 1233 N N . ASN A 1 184 ? 25.981 11.264 -30.375 1.00 91.94 184 ASN A N 1
ATOM 1234 C CA . ASN A 1 184 ? 25.125 10.606 -29.405 1.00 91.94 184 ASN A CA 1
ATOM 1235 C C . ASN A 1 184 ? 23.983 9.865 -30.096 1.00 91.94 184 ASN A C 1
ATOM 1237 O O . ASN A 1 184 ? 23.327 10.416 -30.984 1.00 91.94 184 ASN A O 1
ATOM 1241 N N . LEU A 1 185 ? 23.725 8.644 -29.644 1.00 91.94 185 LEU A N 1
ATOM 1242 C CA . LEU A 1 185 ? 22.509 7.905 -29.935 1.00 91.94 185 LEU A CA 1
ATOM 1243 C C . LEU A 1 185 ? 21.440 8.317 -28.922 1.00 91.94 185 LEU A C 1
ATOM 1245 O O . LEU A 1 185 ? 21.623 8.147 -27.721 1.00 91.94 185 LEU A O 1
ATOM 1249 N N . VAL A 1 186 ? 20.337 8.870 -29.410 1.00 92.88 186 VAL A N 1
ATOM 1250 C CA . VAL A 1 186 ? 19.152 9.187 -28.614 1.00 92.88 186 VAL A CA 1
ATOM 1251 C C . VAL A 1 186 ? 18.129 8.084 -28.837 1.00 92.88 186 VAL A C 1
ATOM 1253 O O . VAL A 1 186 ? 17.687 7.872 -29.970 1.00 92.88 186 VAL A O 1
ATOM 1256 N N . THR A 1 187 ? 17.745 7.402 -27.765 1.00 91.94 187 THR A N 1
ATOM 1257 C CA . THR A 1 187 ? 16.772 6.308 -27.791 1.00 91.94 187 THR A CA 1
ATOM 1258 C C . THR A 1 187 ? 15.536 6.726 -27.018 1.00 91.94 187 THR A C 1
ATOM 1260 O O . THR A 1 187 ? 15.624 7.037 -25.837 1.00 91.94 187 THR A O 1
ATOM 1263 N N . CYS A 1 188 ? 14.384 6.722 -27.683 1.00 93.50 188 CYS A N 1
ATOM 1264 C CA . CYS A 1 188 ? 13.084 6.814 -27.041 1.00 93.50 188 CYS A CA 1
ATOM 1265 C C . CYS A 1 188 ? 12.502 5.407 -26.915 1.00 93.50 188 CYS A C 1
ATOM 1267 O O . CYS A 1 188 ? 12.110 4.805 -27.920 1.00 93.50 188 CYS A O 1
ATOM 1269 N N . ALA A 1 189 ? 12.449 4.891 -25.693 1.00 89.69 189 ALA A N 1
ATOM 1270 C CA . ALA A 1 189 ? 11.912 3.568 -25.400 1.00 89.69 189 ALA A CA 1
ATOM 1271 C C . ALA A 1 189 ? 11.141 3.577 -24.071 1.00 89.69 189 ALA A C 1
ATOM 1273 O O . ALA A 1 189 ? 11.350 4.477 -23.247 1.00 89.69 189 ALA A O 1
ATOM 1274 N N . PRO A 1 190 ? 10.242 2.605 -23.843 1.00 85.12 190 PRO A N 1
ATOM 1275 C CA . PRO A 1 190 ? 9.604 2.430 -22.548 1.00 85.12 190 PRO A CA 1
ATOM 1276 C C . PRO A 1 190 ? 10.653 2.152 -21.469 1.00 85.12 190 PRO A C 1
ATOM 1278 O O . PRO A 1 190 ? 11.515 1.292 -21.638 1.00 85.12 190 PRO A O 1
ATOM 1281 N N . ASN A 1 191 ? 10.575 2.857 -20.343 1.00 81.31 191 ASN A N 1
ATOM 1282 C CA . ASN A 1 191 ? 11.301 2.477 -19.138 1.00 81.31 191 ASN A CA 1
ATOM 1283 C C . ASN A 1 191 ? 10.655 1.242 -18.483 1.00 81.31 191 ASN A C 1
ATOM 1285 O O . ASN A 1 191 ? 9.633 0.730 -18.942 1.00 81.31 191 ASN A O 1
ATOM 1289 N N . ALA A 1 192 ? 11.213 0.802 -17.355 1.00 78.31 192 ALA A N 1
ATOM 1290 C CA . ALA A 1 192 ? 10.701 -0.349 -16.612 1.00 78.31 192 ALA A CA 1
ATOM 1291 C C . ALA A 1 192 ? 9.227 -0.221 -16.169 1.00 78.31 192 ALA A C 1
ATOM 1293 O O . ALA A 1 192 ? 8.606 -1.243 -15.901 1.00 78.31 192 ALA A O 1
ATOM 1294 N N . PHE A 1 193 ? 8.674 1.000 -16.136 1.00 74.44 193 PHE A N 1
ATOM 1295 C CA . PHE A 1 193 ? 7.280 1.319 -15.798 1.00 74.44 193 PHE A CA 1
ATOM 1296 C C . PHE A 1 193 ? 6.392 1.559 -17.035 1.00 74.44 193 PHE A C 1
ATOM 1298 O O . PHE A 1 193 ? 5.258 2.015 -16.907 1.00 74.44 193 PHE A O 1
ATOM 1305 N N . GLY A 1 194 ? 6.899 1.296 -18.245 1.00 76.69 194 GLY A N 1
ATOM 1306 C CA . GLY A 1 194 ? 6.161 1.463 -19.500 1.00 76.69 194 GLY A CA 1
ATOM 1307 C C . GLY A 1 194 ? 6.095 2.901 -20.032 1.00 76.69 194 GLY A C 1
ATOM 1308 O O . GLY A 1 194 ? 5.414 3.153 -21.025 1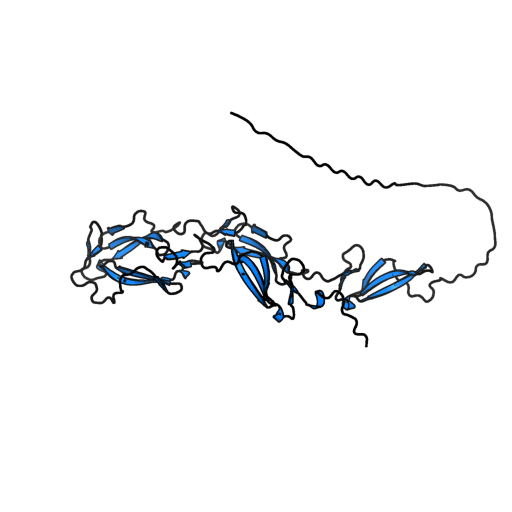.00 76.69 194 GLY A O 1
ATOM 1309 N N . CYS A 1 195 ? 6.801 3.849 -19.413 1.00 85.88 195 CYS A N 1
ATOM 1310 C CA . CYS A 1 195 ? 6.814 5.248 -19.836 1.00 85.88 195 CYS A CA 1
ATOM 1311 C C . CYS A 1 195 ? 7.888 5.504 -20.890 1.00 85.88 195 CYS A C 1
ATOM 1313 O O . CYS A 1 195 ? 9.052 5.178 -20.666 1.00 85.88 195 CYS A O 1
ATOM 1315 N N . LEU A 1 196 ? 7.534 6.159 -21.996 1.00 88.69 196 LEU A N 1
ATOM 1316 C CA . LEU A 1 196 ? 8.501 6.548 -23.023 1.00 88.69 196 LEU A CA 1
ATOM 1317 C C . LEU A 1 196 ? 9.462 7.621 -22.506 1.00 88.69 196 LEU A C 1
ATOM 1319 O O . LEU A 1 196 ? 9.060 8.760 -22.250 1.00 88.69 196 LEU A O 1
ATOM 1323 N N . VAL A 1 197 ? 10.738 7.258 -22.387 1.00 91.25 197 VAL A N 1
ATOM 1324 C CA . VAL A 1 197 ? 11.815 8.149 -21.946 1.00 91.25 197 VAL A CA 1
ATOM 1325 C C . VAL A 1 197 ? 12.948 8.188 -22.960 1.00 91.25 197 VAL A C 1
ATOM 1327 O O . VAL A 1 197 ? 13.279 7.181 -23.582 1.00 91.25 197 VAL A O 1
ATOM 1330 N N . GLU A 1 198 ? 13.554 9.363 -23.104 1.00 92.19 198 GLU A N 1
ATOM 1331 C CA . GLU A 1 198 ? 14.783 9.539 -23.867 1.00 92.19 198 GLU A CA 1
ATOM 1332 C C . GLU A 1 198 ? 15.990 9.158 -23.008 1.00 92.19 198 GLU A C 1
ATOM 1334 O O . GLU A 1 198 ? 16.237 9.750 -21.950 1.00 92.19 198 GLU A O 1
ATOM 1339 N N . SER A 1 199 ? 16.768 8.193 -23.488 1.00 90.25 199 SER A N 1
ATOM 1340 C CA . SER A 1 199 ? 18.145 7.964 -23.064 1.00 90.25 199 SER A CA 1
ATOM 1341 C C . SER A 1 199 ? 19.110 8.491 -24.123 1.00 90.25 199 SER A C 1
ATOM 1343 O O . SER A 1 199 ? 18.772 8.641 -25.299 1.00 90.25 199 SER A O 1
ATOM 1345 N N . THR A 1 200 ? 20.321 8.839 -23.697 1.00 91.75 200 THR A N 1
ATOM 1346 C CA . THR A 1 200 ? 21.373 9.332 -24.587 1.00 91.75 200 THR A CA 1
ATOM 1347 C C . THR A 1 200 ? 22.657 8.570 -24.312 1.00 91.75 200 THR A C 1
ATOM 1349 O O . THR A 1 200 ? 23.210 8.667 -23.217 1.00 91.75 200 THR A O 1
ATOM 1352 N N . ASP A 1 201 ? 23.140 7.858 -25.322 1.00 91.06 201 ASP A N 1
ATOM 1353 C CA . ASP A 1 201 ? 24.389 7.109 -25.294 1.00 91.06 201 ASP A CA 1
ATOM 1354 C C . ASP A 1 201 ? 25.435 7.815 -26.159 1.00 91.06 201 ASP A C 1
ATOM 1356 O O . ASP A 1 201 ? 25.232 8.043 -27.352 1.00 91.06 201 ASP A O 1
ATOM 1360 N N . ASP A 1 202 ? 26.581 8.165 -25.575 1.00 91.00 202 ASP A N 1
ATOM 1361 C CA . ASP A 1 202 ? 27.686 8.760 -26.329 1.00 91.00 202 ASP A CA 1
ATOM 1362 C C . ASP A 1 202 ? 28.477 7.666 -27.063 1.00 91.00 202 ASP A C 1
ATOM 1364 O O . ASP A 1 202 ? 29.262 6.921 -26.462 1.00 91.00 202 ASP A O 1
ATOM 1368 N N . CYS A 1 203 ? 28.319 7.590 -28.388 1.00 89.31 203 CYS A N 1
ATOM 1369 C CA . CYS A 1 203 ? 29.024 6.609 -29.211 1.00 89.31 203 CYS A CA 1
ATOM 1370 C C . CYS A 1 203 ? 30.546 6.832 -29.225 1.00 89.31 203 CYS A C 1
ATOM 1372 O O . CYS A 1 203 ? 31.291 5.913 -29.570 1.00 89.31 203 CYS A O 1
ATOM 1374 N N . ALA A 1 204 ? 31.036 8.018 -28.840 1.00 87.38 204 ALA A N 1
ATOM 1375 C CA . ALA A 1 204 ? 32.465 8.317 -28.772 1.00 87.38 204 ALA A CA 1
ATOM 1376 C C . ALA A 1 204 ? 33.153 7.735 -27.523 1.00 87.38 204 ALA A C 1
ATOM 1378 O O . ALA A 1 204 ? 34.384 7.772 -27.428 1.00 87.38 204 ALA A O 1
ATOM 1379 N N . THR A 1 205 ? 32.390 7.160 -26.584 1.00 83.50 205 THR A N 1
ATOM 1380 C CA . THR A 1 205 ? 32.930 6.453 -25.406 1.00 83.50 205 THR A CA 1
ATOM 1381 C C . THR A 1 205 ? 33.837 5.284 -25.789 1.00 83.50 205 THR A C 1
ATOM 1383 O O . THR A 1 205 ? 34.802 4.991 -25.079 1.00 83.50 205 THR A O 1
ATOM 1386 N N . ARG A 1 206 ? 33.590 4.651 -26.944 1.00 79.81 206 ARG A N 1
ATOM 1387 C CA . ARG A 1 206 ? 34.500 3.678 -27.558 1.00 79.81 206 ARG A CA 1
ATOM 1388 C C . ARG A 1 206 ? 35.327 4.376 -28.637 1.00 79.81 206 ARG A C 1
ATOM 1390 O O . ARG A 1 206 ? 34.802 5.070 -29.504 1.00 79.81 206 ARG A O 1
ATOM 1397 N N . ALA A 1 207 ? 36.648 4.198 -28.596 1.00 75.81 207 ALA A N 1
ATOM 1398 C CA . ALA A 1 207 ? 37.560 4.881 -29.513 1.00 75.81 207 ALA A CA 1
ATOM 1399 C C . ALA A 1 207 ? 37.273 4.511 -30.980 1.00 75.81 207 ALA A C 1
ATOM 1401 O O . ALA A 1 207 ? 37.482 3.374 -31.390 1.00 75.81 207 ALA A O 1
ATOM 1402 N N . GLY A 1 208 ? 36.837 5.489 -31.780 1.00 75.75 208 GLY A N 1
ATOM 1403 C CA . GLY A 1 208 ? 36.423 5.263 -33.170 1.00 75.75 208 GLY A CA 1
ATOM 1404 C C . GLY A 1 208 ? 34.947 4.892 -33.335 1.00 75.75 208 GLY A C 1
ATOM 1405 O O . GLY A 1 208 ? 34.567 4.472 -34.426 1.00 75.75 208 GLY A O 1
ATOM 1406 N N . GLY A 1 209 ? 34.139 5.035 -32.281 1.00 84.88 209 GLY A N 1
ATOM 1407 C CA . GLY A 1 209 ? 32.693 4.912 -32.354 1.00 84.88 209 GLY A CA 1
ATOM 1408 C C . GLY A 1 209 ? 32.015 6.176 -32.893 1.00 84.88 209 GLY A C 1
ATOM 1409 O O . GLY A 1 209 ? 32.446 7.298 -32.611 1.00 84.88 209 GLY A O 1
ATOM 1410 N N . THR A 1 210 ? 30.966 5.994 -33.694 1.00 88.94 210 THR A N 1
ATOM 1411 C CA . THR A 1 210 ? 30.169 7.077 -34.296 1.00 88.94 210 THR A CA 1
ATOM 1412 C C . THR A 1 210 ? 28.690 6.714 -34.316 1.00 88.94 210 THR A C 1
ATOM 1414 O O . THR A 1 210 ? 28.354 5.553 -34.541 1.00 88.94 210 THR A O 1
ATOM 1417 N N . CYS A 1 211 ? 27.804 7.694 -34.126 1.00 91.88 211 CYS A N 1
ATOM 1418 C CA . CYS A 1 211 ? 26.371 7.478 -34.320 1.00 91.88 211 CYS A CA 1
ATOM 1419 C C . CYS A 1 211 ? 26.052 7.487 -35.818 1.00 91.88 211 CYS A C 1
ATOM 1421 O O . CYS A 1 211 ? 26.310 8.485 -36.496 1.00 91.88 211 CYS A O 1
ATOM 1423 N N . GLU A 1 212 ? 25.517 6.382 -36.334 1.00 91.62 212 GLU A N 1
ATOM 1424 C CA . GLU A 1 212 ? 25.111 6.265 -37.735 1.00 91.62 212 GLU A CA 1
ATOM 1425 C C . GLU A 1 212 ? 23.590 6.462 -37.846 1.00 91.62 212 GLU A C 1
ATOM 1427 O O . GLU A 1 212 ? 22.828 5.679 -37.265 1.00 91.62 212 GLU A O 1
ATOM 1432 N N . PRO A 1 213 ? 23.113 7.490 -38.575 1.00 89.31 213 PRO A N 1
ATOM 1433 C CA . PRO A 1 213 ? 21.688 7.685 -38.795 1.00 89.31 213 PRO A CA 1
ATOM 1434 C C . PRO A 1 213 ? 21.149 6.653 -39.796 1.00 89.31 213 PRO A C 1
ATOM 1436 O O . PRO A 1 213 ? 21.756 6.386 -40.831 1.00 89.31 213 PRO A O 1
ATOM 1439 N N . GLY A 1 214 ? 19.961 6.116 -39.536 1.00 85.19 214 GLY A N 1
ATOM 1440 C CA . GLY A 1 214 ? 19.298 5.141 -40.402 1.00 85.19 214 GLY A CA 1
ATOM 1441 C C . GLY A 1 214 ? 17.809 5.034 -40.088 1.00 85.19 214 GLY A C 1
ATOM 1442 O O . GLY A 1 214 ? 17.270 5.872 -39.371 1.00 85.19 214 GLY A O 1
ATOM 1443 N N . GLU A 1 215 ? 17.142 3.998 -40.609 1.00 83.88 215 GLU A N 1
ATOM 1444 C CA . GLU A 1 215 ? 15.780 3.648 -40.155 1.00 83.88 215 GLU A CA 1
ATOM 1445 C C . GLU A 1 215 ? 15.768 3.278 -38.664 1.00 83.88 215 GLU A C 1
ATOM 1447 O O . GLU A 1 215 ? 14.799 3.558 -37.967 1.00 83.88 215 GLU A O 1
ATOM 1452 N N . VAL A 1 216 ? 16.876 2.709 -38.184 1.00 85.94 216 VAL A N 1
ATOM 1453 C CA . VAL A 1 216 ? 17.214 2.556 -36.769 1.00 85.94 216 VAL A CA 1
ATOM 1454 C C . VAL A 1 216 ? 18.612 3.146 -36.602 1.00 85.94 216 VAL A C 1
ATOM 1456 O O . VAL A 1 216 ? 19.575 2.621 -37.165 1.00 85.94 216 VAL A O 1
ATOM 1459 N N . ALA A 1 217 ? 18.724 4.272 -35.897 1.00 89.12 217 ALA A N 1
ATOM 1460 C CA . ALA A 1 217 ? 20.019 4.829 -35.522 1.00 89.12 217 ALA A CA 1
ATOM 1461 C C . ALA A 1 217 ? 20.729 3.892 -34.533 1.00 89.12 217 ALA A C 1
ATOM 1463 O O . ALA A 1 217 ? 20.074 3.251 -33.708 1.00 89.12 217 ALA A O 1
ATOM 1464 N N . SER A 1 218 ? 22.056 3.804 -34.626 1.00 88.88 218 SER A N 1
ATOM 1465 C CA . SER A 1 218 ? 22.876 2.953 -33.750 1.00 88.88 218 SER A CA 1
ATOM 1466 C C . SER A 1 218 ? 24.300 3.493 -33.611 1.00 88.88 218 SER A C 1
ATOM 1468 O O . SER A 1 218 ? 24.783 4.221 -34.488 1.00 88.88 218 SER A O 1
ATOM 1470 N N . CYS A 1 219 ? 24.995 3.121 -32.533 1.00 90.00 219 CYS A N 1
ATOM 1471 C CA . CYS A 1 219 ? 26.429 3.356 -32.439 1.00 90.00 219 CYS A CA 1
ATOM 1472 C C . CYS A 1 219 ? 27.180 2.299 -33.251 1.00 90.00 219 CYS A C 1
ATOM 1474 O O . CYS A 1 219 ? 27.052 1.095 -33.042 1.00 90.00 219 CYS A O 1
ATOM 1476 N N . THR A 1 220 ? 28.021 2.762 -34.166 1.00 87.94 220 THR A N 1
ATOM 1477 C CA . THR A 1 220 ? 28.893 1.910 -34.978 1.00 87.94 220 THR A CA 1
ATOM 1478 C C . THR A 1 220 ? 30.315 1.964 -34.443 1.00 87.94 220 THR A C 1
ATOM 1480 O O . THR A 1 220 ? 30.742 2.987 -33.915 1.00 87.94 220 THR A O 1
ATOM 1483 N N . PHE A 1 221 ? 31.059 0.863 -34.568 1.00 84.31 221 PHE A N 1
ATOM 1484 C CA . PHE A 1 221 ? 32.442 0.741 -34.104 1.00 84.31 221 PHE A CA 1
ATOM 1485 C C . PHE A 1 221 ? 33.288 -0.034 -35.121 1.00 84.31 221 PHE A C 1
ATOM 1487 O O . PHE A 1 221 ? 32.812 -0.970 -35.763 1.00 84.31 221 PHE A O 1
ATOM 1494 N N . THR A 1 222 ? 34.564 0.338 -35.275 1.00 80.88 222 THR A N 1
ATOM 1495 C CA . THR A 1 222 ? 35.493 -0.388 -36.157 1.00 80.88 222 THR A CA 1
ATOM 1496 C C . THR A 1 222 ? 36.125 -1.561 -35.408 1.00 80.88 222 THR A C 1
ATOM 1498 O O . THR A 1 222 ? 37.157 -1.405 -34.758 1.00 80.88 222 THR A O 1
ATOM 1501 N N . GLY A 1 223 ? 35.526 -2.747 -35.519 1.00 81.19 223 GLY A N 1
ATOM 1502 C CA . GLY A 1 223 ? 35.988 -3.972 -34.860 1.00 81.19 223 GLY A CA 1
ATOM 1503 C C . GLY A 1 223 ? 34.820 -4.792 -34.324 1.00 81.19 223 GLY A C 1
ATOM 1504 O O . GLY A 1 223 ? 33.684 -4.568 -34.729 1.00 81.19 223 GLY A O 1
ATOM 1505 N N . ASP A 1 224 ? 35.105 -5.733 -33.426 1.00 82.44 224 ASP A N 1
ATOM 1506 C CA . ASP A 1 224 ? 34.072 -6.398 -32.628 1.00 82.44 224 ASP A CA 1
ATOM 1507 C C . ASP A 1 224 ? 33.753 -5.513 -31.410 1.00 82.44 224 ASP A C 1
ATOM 1509 O O . ASP A 1 224 ? 34.618 -5.368 -30.539 1.00 82.44 224 ASP A O 1
ATOM 1513 N N . PRO A 1 225 ? 32.568 -4.875 -31.349 1.00 80.31 225 PRO A N 1
ATOM 1514 C CA . PRO A 1 225 ? 32.208 -4.027 -30.222 1.00 80.31 225 PRO A CA 1
ATOM 1515 C C . PRO A 1 225 ? 32.030 -4.818 -28.919 1.00 80.31 225 PRO A C 1
ATOM 1517 O O . PRO A 1 225 ? 32.117 -4.208 -27.857 1.00 80.31 225 PRO A O 1
ATOM 1520 N N . CYS A 1 226 ? 31.821 -6.137 -28.972 1.00 85.88 226 CYS A N 1
ATOM 1521 C CA . CYS A 1 226 ? 31.440 -6.957 -27.821 1.00 85.88 226 CYS A CA 1
ATOM 1522 C C . CYS A 1 226 ? 32.593 -7.803 -27.262 1.00 85.88 226 CYS A C 1
ATOM 1524 O O . CYS A 1 226 ? 32.392 -8.559 -26.317 1.00 85.88 226 CYS A O 1
ATOM 1526 N N . ALA A 1 227 ? 33.815 -7.650 -27.785 1.00 84.81 227 ALA A N 1
ATOM 1527 C CA . ALA A 1 227 ? 34.968 -8.482 -27.422 1.00 84.81 227 ALA A CA 1
ATOM 1528 C C . ALA A 1 227 ? 35.306 -8.503 -25.914 1.00 84.81 227 ALA A C 1
ATOM 1530 O O . ALA A 1 227 ? 35.822 -9.505 -25.420 1.00 84.81 227 ALA A O 1
ATOM 1531 N N . ASP A 1 228 ? 35.003 -7.419 -25.192 1.00 82.19 228 ASP A N 1
ATOM 1532 C CA . ASP A 1 228 ? 35.229 -7.283 -23.745 1.00 82.19 228 ASP A CA 1
ATOM 1533 C C . ASP A 1 228 ? 33.920 -7.297 -22.925 1.00 82.19 228 ASP A C 1
ATOM 1535 O O . ASP A 1 228 ? 33.936 -7.081 -21.711 1.00 82.19 228 ASP A O 1
ATOM 1539 N N . VAL A 1 229 ? 32.776 -7.544 -23.570 1.00 83.00 229 VAL A N 1
ATOM 1540 C CA . VAL A 1 229 ? 31.457 -7.590 -22.930 1.00 83.00 229 VAL A CA 1
ATOM 1541 C C . VAL A 1 229 ? 31.101 -9.045 -22.641 1.00 83.00 229 VAL A C 1
ATOM 1543 O O . VAL A 1 229 ? 31.170 -9.907 -23.512 1.00 83.00 229 VAL A O 1
ATOM 1546 N N . THR A 1 230 ? 30.716 -9.343 -21.400 1.00 88.62 230 THR A N 1
ATOM 1547 C CA . THR A 1 230 ? 30.114 -10.647 -21.089 1.00 88.62 230 THR A CA 1
ATOM 1548 C C . THR A 1 230 ? 28.650 -10.593 -21.486 1.00 88.62 230 THR A C 1
ATOM 1550 O O . THR A 1 230 ? 27.848 -9.996 -20.773 1.00 88.62 230 THR A O 1
ATOM 1553 N N . GLU A 1 231 ? 28.325 -11.180 -22.635 1.00 88.31 231 GLU A N 1
ATOM 1554 C CA . GLU A 1 231 ? 26.968 -11.122 -23.163 1.00 88.31 231 GLU A CA 1
ATOM 1555 C C . GLU A 1 231 ? 26.003 -12.040 -22.407 1.00 88.31 231 GLU A C 1
ATOM 1557 O O . GLU A 1 231 ? 26.318 -13.194 -22.091 1.00 88.31 231 GLU A O 1
ATOM 1562 N N . CYS A 1 232 ? 24.804 -11.529 -22.144 1.00 89.75 232 CYS A N 1
ATOM 1563 C CA . CYS A 1 232 ? 23.685 -12.330 -21.664 1.00 89.75 232 CYS A CA 1
ATOM 1564 C C . CYS A 1 232 ? 22.972 -13.029 -22.836 1.00 89.75 232 CYS A C 1
ATOM 1566 O O . CYS A 1 232 ? 23.193 -12.728 -24.009 1.00 89.75 232 CYS A O 1
ATOM 1568 N N . THR A 1 233 ? 22.118 -14.011 -22.531 1.00 89.44 233 THR A N 1
ATOM 1569 C CA . THR A 1 233 ? 21.312 -14.677 -23.566 1.00 89.44 233 THR A CA 1
ATOM 1570 C C . THR A 1 233 ? 20.039 -13.870 -23.823 1.00 89.44 233 THR A C 1
ATOM 1572 O O . THR A 1 233 ? 19.264 -13.704 -22.879 1.00 89.44 233 THR A O 1
ATOM 1575 N N . PRO A 1 234 ? 19.777 -13.418 -25.065 1.00 87.56 234 PRO A N 1
ATOM 1576 C CA . PRO A 1 234 ? 18.563 -12.678 -25.387 1.00 87.56 234 PRO A CA 1
ATOM 1577 C C . PRO A 1 234 ? 17.324 -13.500 -25.036 1.00 87.56 234 PRO A C 1
ATOM 1579 O O . PRO A 1 234 ? 17.225 -14.681 -25.388 1.00 87.56 234 PRO A O 1
ATOM 1582 N N . GLY A 1 235 ? 16.368 -12.875 -24.362 1.00 84.25 235 GLY A N 1
ATOM 1583 C CA . GLY A 1 235 ? 15.164 -13.539 -23.885 1.00 84.25 235 GLY A CA 1
ATOM 1584 C C . GLY A 1 235 ? 14.084 -12.539 -23.506 1.00 84.25 235 GLY A C 1
ATOM 1585 O O . GLY A 1 235 ? 14.313 -11.332 -23.505 1.00 84.25 235 GLY A O 1
ATOM 1586 N N . ALA A 1 236 ? 12.895 -13.058 -23.198 1.00 83.12 236 ALA A N 1
ATOM 1587 C CA . ALA A 1 236 ? 11.866 -12.242 -22.570 1.00 83.12 236 ALA A CA 1
ATOM 1588 C C . ALA A 1 236 ? 12.378 -11.747 -21.204 1.00 83.12 236 ALA A C 1
ATOM 1590 O O . ALA A 1 236 ? 13.105 -12.494 -20.537 1.00 83.12 236 ALA A O 1
ATOM 1591 N N . PRO A 1 237 ? 12.009 -10.525 -20.786 1.00 87.56 237 PRO A N 1
ATOM 1592 C CA . PRO A 1 237 ? 12.340 -10.043 -19.455 1.00 87.56 237 PRO A CA 1
ATOM 1593 C C . PRO A 1 237 ? 11.764 -10.986 -18.394 1.00 87.56 237 PRO A C 1
ATOM 1595 O O . PRO A 1 237 ? 10.789 -11.701 -18.637 1.00 87.56 237 PRO A O 1
ATOM 1598 N N . SER A 1 238 ? 12.393 -11.019 -17.224 1.00 91.88 238 SER A N 1
ATOM 1599 C CA . SER A 1 238 ? 12.002 -11.909 -16.129 1.00 91.88 238 SER A CA 1
ATOM 1600 C C . SER A 1 238 ? 12.182 -11.236 -14.778 1.00 91.88 238 SER A C 1
ATOM 1602 O O . SER A 1 238 ? 13.064 -10.396 -14.621 1.00 91.88 238 SER A O 1
ATOM 1604 N N . CYS A 1 239 ? 11.374 -11.628 -13.799 1.00 91.19 239 CYS A N 1
ATOM 1605 C CA . CYS A 1 239 ? 11.533 -11.174 -12.425 1.00 91.19 239 CYS A CA 1
ATOM 1606 C C . CYS A 1 239 ? 12.471 -12.105 -11.651 1.00 91.19 239 CYS A C 1
ATOM 1608 O O . CYS A 1 239 ? 12.236 -13.313 -11.585 1.00 91.19 239 CYS A O 1
ATOM 1610 N N . ASP A 1 240 ? 13.504 -11.537 -11.030 1.00 91.00 240 ASP A N 1
ATOM 1611 C CA . ASP A 1 240 ? 14.337 -12.208 -10.028 1.00 91.00 240 ASP A CA 1
ATOM 1612 C C . ASP A 1 240 ? 14.168 -11.491 -8.683 1.00 91.00 240 ASP A C 1
ATOM 1614 O O . ASP A 1 240 ? 14.860 -10.515 -8.365 1.00 91.00 240 ASP A O 1
ATOM 1618 N N . GLY A 1 241 ? 13.175 -11.955 -7.920 1.00 86.25 241 GLY A N 1
ATOM 1619 C CA . GLY A 1 241 ? 12.708 -11.293 -6.706 1.00 86.25 241 GLY A CA 1
ATOM 1620 C C . GLY A 1 241 ? 12.086 -9.923 -7.021 1.00 86.25 241 GLY A C 1
ATOM 1621 O O . GLY A 1 241 ? 11.234 -9.847 -7.905 1.00 86.25 241 GLY A O 1
ATOM 1622 N N . PRO A 1 242 ? 12.484 -8.840 -6.325 1.00 83.69 242 PRO A N 1
ATOM 1623 C CA . PRO A 1 242 ? 11.975 -7.493 -6.593 1.00 83.69 242 PRO A CA 1
ATOM 1624 C C . PRO A 1 242 ? 12.566 -6.853 -7.858 1.00 83.69 242 PRO A C 1
ATOM 1626 O O . PRO A 1 242 ? 12.161 -5.753 -8.228 1.00 83.69 242 PRO A O 1
ATOM 1629 N N . SER A 1 243 ? 13.541 -7.497 -8.506 1.00 88.56 243 SER A N 1
ATOM 1630 C CA . SER A 1 243 ? 14.229 -6.921 -9.656 1.00 88.56 243 SER A CA 1
ATOM 1631 C C . SER A 1 243 ? 13.668 -7.420 -10.983 1.00 88.56 243 SER A C 1
ATOM 1633 O O . SER A 1 243 ? 13.535 -8.629 -11.186 1.00 88.56 243 SER A O 1
ATOM 1635 N N . LEU A 1 244 ? 13.464 -6.496 -11.920 1.00 91.44 244 LEU A N 1
ATOM 1636 C CA . LEU A 1 244 ? 13.280 -6.806 -13.332 1.00 91.44 244 LEU A CA 1
ATOM 1637 C C . LEU A 1 244 ? 14.649 -7.041 -13.977 1.00 91.44 244 LEU A C 1
ATOM 1639 O O . LEU A 1 244 ? 15.523 -6.174 -13.932 1.00 91.44 244 LEU A O 1
ATOM 1643 N N . VAL A 1 245 ? 14.831 -8.217 -14.568 1.00 93.31 245 VAL A N 1
ATOM 1644 C CA . VAL A 1 245 ? 16.034 -8.601 -15.306 1.00 93.31 245 VAL A CA 1
ATOM 1645 C C . VAL A 1 245 ? 15.713 -8.598 -16.793 1.00 93.31 245 VAL A C 1
ATOM 1647 O O . VAL A 1 245 ? 14.833 -9.337 -17.249 1.00 93.31 245 VAL A O 1
ATOM 1650 N N . THR A 1 246 ? 16.446 -7.789 -17.551 1.00 91.56 246 THR A N 1
ATOM 1651 C CA . THR A 1 246 ? 16.360 -7.725 -19.011 1.00 91.56 246 THR A CA 1
ATOM 1652 C C . THR A 1 246 ? 17.716 -8.045 -19.631 1.00 91.56 246 THR A C 1
ATOM 1654 O O . THR A 1 246 ? 18.766 -7.835 -19.026 1.00 91.56 246 THR A O 1
ATOM 1657 N N . CYS A 1 247 ? 17.694 -8.597 -20.841 1.00 92.38 247 CYS A N 1
ATOM 1658 C CA . CYS A 1 247 ? 18.888 -8.842 -21.638 1.00 92.38 247 CYS A CA 1
ATOM 1659 C C . CYS A 1 247 ? 18.684 -8.188 -23.000 1.00 92.38 247 CYS A C 1
ATOM 1661 O O . CYS A 1 247 ? 18.110 -8.786 -23.914 1.00 92.38 247 CYS A O 1
ATOM 1663 N N . GLU A 1 248 ? 19.107 -6.935 -23.101 1.00 88.62 248 GLU A N 1
ATOM 1664 C CA . GLU A 1 248 ? 18.879 -6.093 -24.270 1.00 88.62 248 GLU A CA 1
ATOM 1665 C C . GLU A 1 248 ? 20.206 -5.665 -24.885 1.00 88.62 248 GLU A C 1
ATOM 1667 O O . GLU A 1 248 ? 21.253 -5.667 -24.236 1.00 88.62 248 GLU A O 1
ATOM 1672 N N . ALA A 1 249 ? 20.164 -5.351 -26.176 1.00 87.12 249 ALA A N 1
ATOM 1673 C CA . ALA A 1 249 ? 21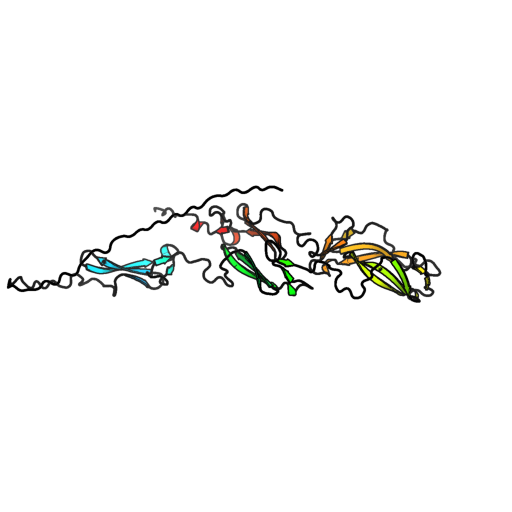.327 -4.841 -26.873 1.00 87.12 249 ALA A CA 1
ATOM 1674 C C . ALA A 1 249 ? 21.642 -3.417 -26.385 1.00 87.12 249 ALA A C 1
ATOM 1676 O O . ALA A 1 249 ? 20.762 -2.558 -26.375 1.00 87.12 249 ALA A O 1
ATOM 1677 N N . ASP A 1 250 ? 22.897 -3.166 -26.018 1.00 85.00 250 ASP A N 1
ATOM 1678 C CA . ASP A 1 250 ? 23.405 -1.824 -25.755 1.00 85.00 250 ASP A CA 1
ATOM 1679 C C . ASP A 1 250 ? 23.435 -0.979 -27.045 1.00 85.00 250 ASP A C 1
ATOM 1681 O O . ASP A 1 250 ? 23.144 -1.453 -28.149 1.00 85.00 250 ASP A O 1
ATOM 1685 N N . ALA A 1 251 ? 23.848 0.285 -26.928 1.00 85.38 251 ALA A N 1
ATOM 1686 C CA . ALA A 1 251 ? 23.940 1.211 -28.057 1.00 85.38 251 ALA A CA 1
ATOM 1687 C C . ALA A 1 251 ? 24.818 0.709 -29.229 1.00 85.38 251 ALA A C 1
ATOM 1689 O O . ALA A 1 251 ? 24.669 1.192 -30.355 1.00 85.38 251 ALA A O 1
ATOM 1690 N N . PHE A 1 252 ? 25.719 -0.252 -28.983 1.00 85.25 252 PHE A N 1
ATOM 1691 C CA . PHE A 1 252 ? 26.621 -0.866 -29.962 1.00 85.25 252 PHE A CA 1
ATOM 1692 C C . PHE A 1 252 ? 26.161 -2.257 -30.434 1.00 85.25 252 PHE A C 1
ATOM 1694 O O . PHE A 1 252 ? 26.851 -2.879 -31.246 1.00 85.25 252 PHE A O 1
ATOM 1701 N N . GLY A 1 253 ? 25.015 -2.746 -29.956 1.00 85.44 253 GLY A N 1
ATOM 1702 C CA . GLY A 1 253 ? 24.448 -4.037 -30.339 1.00 85.44 253 GLY A CA 1
ATOM 1703 C C . GLY A 1 253 ? 24.864 -5.224 -29.462 1.00 85.44 253 GLY A C 1
ATOM 1704 O O . GLY A 1 253 ? 24.551 -6.354 -29.831 1.00 85.44 253 GLY A O 1
ATOM 1705 N N . CYS A 1 254 ? 25.565 -5.004 -28.346 1.00 89.00 254 CYS A N 1
ATOM 1706 C CA . CYS A 1 254 ? 26.013 -6.075 -27.448 1.00 89.00 254 CYS A CA 1
ATOM 1707 C C . CYS A 1 254 ? 24.948 -6.387 -26.400 1.00 89.00 254 CYS A C 1
ATOM 1709 O O . CYS A 1 254 ? 24.438 -5.465 -25.770 1.00 89.00 254 CYS A O 1
ATOM 1711 N N . PHE A 1 255 ? 24.631 -7.659 -26.157 1.00 90.69 255 PHE A N 1
ATOM 1712 C CA . PHE A 1 255 ? 23.580 -8.007 -25.194 1.00 90.69 255 PHE A CA 1
ATOM 1713 C C . PHE A 1 255 ? 24.070 -7.891 -23.750 1.00 90.69 255 PHE A C 1
ATOM 1715 O O . PHE A 1 255 ? 24.897 -8.687 -23.309 1.00 90.69 255 PHE A O 1
ATOM 1722 N N . VAL A 1 256 ? 23.545 -6.927 -22.996 1.00 90.75 256 VAL A N 1
ATOM 1723 C CA . VAL A 1 256 ? 23.941 -6.663 -21.607 1.00 90.75 256 VAL A CA 1
ATOM 1724 C C . VAL A 1 256 ? 22.770 -6.931 -20.670 1.00 90.75 256 VAL A C 1
ATOM 1726 O O . VAL A 1 256 ? 21.641 -6.507 -20.916 1.00 90.75 256 VAL A O 1
ATOM 1729 N N . GLU A 1 257 ? 23.047 -7.648 -19.579 1.00 92.19 257 GLU A N 1
ATOM 1730 C CA . GLU A 1 257 ? 22.061 -7.857 -18.524 1.00 92.19 257 GLU A CA 1
ATOM 1731 C C . GLU A 1 257 ? 21.865 -6.547 -17.763 1.00 92.19 257 GLU A C 1
ATOM 1733 O O . GLU A 1 257 ? 22.809 -6.005 -17.181 1.00 92.19 257 GLU A O 1
ATOM 1738 N N . THR A 1 258 ? 20.632 -6.053 -17.756 1.00 90.00 258 THR A N 1
ATOM 1739 C CA . THR A 1 258 ? 20.228 -4.921 -16.928 1.00 90.00 258 THR A CA 1
ATOM 1740 C C . THR A 1 258 ? 19.315 -5.428 -15.831 1.00 90.00 258 THR A C 1
ATOM 1742 O O . THR A 1 258 ? 18.394 -6.208 -16.072 1.00 90.00 258 THR A O 1
ATOM 1745 N N . ARG A 1 259 ? 19.585 -4.979 -14.607 1.00 92.12 259 ARG A N 1
ATOM 1746 C CA . ARG A 1 259 ? 18.795 -5.322 -13.433 1.00 92.12 259 ARG A CA 1
ATOM 1747 C C . ARG A 1 259 ? 18.242 -4.044 -12.825 1.00 92.12 259 ARG A C 1
ATOM 1749 O O . ARG A 1 259 ? 19.002 -3.225 -12.313 1.00 92.12 259 ARG A O 1
ATOM 1756 N N . THR A 1 260 ? 16.931 -3.878 -12.911 1.00 90.25 260 THR A N 1
ATOM 1757 C CA . THR A 1 260 ? 16.212 -2.737 -12.342 1.00 90.25 260 THR A CA 1
ATOM 1758 C C . THR A 1 260 ? 15.558 -3.174 -11.044 1.00 90.25 260 THR A C 1
ATOM 1760 O O . THR A 1 260 ? 14.772 -4.118 -11.049 1.00 90.25 260 THR A O 1
ATOM 1763 N N . ASP A 1 261 ? 15.883 -2.520 -9.929 1.00 87.19 261 ASP A N 1
ATOM 1764 C CA . ASP A 1 261 ? 15.179 -2.747 -8.669 1.00 87.19 261 ASP A CA 1
ATOM 1765 C C . ASP A 1 261 ? 13.826 -2.033 -8.723 1.00 87.19 261 ASP A C 1
ATOM 1767 O O . ASP A 1 261 ? 13.755 -0.804 -8.705 1.00 87.19 261 ASP A O 1
ATOM 1771 N N . CYS A 1 262 ? 12.737 -2.795 -8.826 1.00 83.62 262 CYS A N 1
ATOM 1772 C CA . CYS A 1 262 ? 11.415 -2.191 -8.916 1.00 83.62 262 CYS A CA 1
ATOM 1773 C C . CYS A 1 262 ? 11.015 -1.499 -7.603 1.00 83.62 262 CYS A C 1
ATOM 1775 O O . CYS A 1 262 ? 10.141 -0.640 -7.632 1.00 83.62 262 CYS A O 1
ATOM 1777 N N . THR A 1 263 ? 11.675 -1.804 -6.476 1.00 78.38 263 THR A N 1
ATOM 1778 C CA . THR A 1 263 ? 11.402 -1.174 -5.172 1.00 78.38 263 THR A CA 1
ATOM 1779 C C . THR A 1 263 ? 12.000 0.226 -5.027 1.00 78.38 263 THR A C 1
ATOM 1781 O O . THR A 1 263 ? 11.685 0.922 -4.061 1.00 78.38 263 THR A O 1
ATOM 1784 N N . ASP A 1 264 ? 12.799 0.682 -6.001 1.00 77.25 264 ASP A N 1
ATOM 1785 C CA . ASP A 1 264 ? 13.254 2.076 -6.069 1.00 77.25 264 ASP A CA 1
ATOM 1786 C C . ASP A 1 264 ? 12.079 3.049 -6.291 1.00 77.25 264 ASP A C 1
ATOM 1788 O O . ASP A 1 264 ? 12.153 4.222 -5.912 1.00 77.25 264 ASP A O 1
ATOM 1792 N N . ALA A 1 265 ? 10.974 2.569 -6.875 1.00 68.06 265 ALA A N 1
ATOM 1793 C CA . ALA A 1 265 ? 9.705 3.283 -6.876 1.00 68.06 265 ALA A CA 1
ATOM 1794 C C . ALA A 1 265 ? 8.883 2.927 -5.621 1.00 68.06 265 ALA A C 1
ATOM 1796 O O . ALA A 1 265 ? 8.825 1.756 -5.235 1.00 68.06 265 ALA A O 1
ATOM 1797 N N . PRO A 1 266 ? 8.185 3.897 -4.996 1.00 61.50 266 PRO A N 1
ATOM 1798 C CA . PRO A 1 266 ? 7.268 3.613 -3.896 1.00 61.50 266 PRO A CA 1
ATOM 1799 C C . PRO A 1 266 ? 6.242 2.550 -4.296 1.00 61.50 266 PRO A C 1
ATOM 1801 O O . PRO A 1 266 ? 5.548 2.707 -5.300 1.00 61.50 266 PRO A O 1
ATOM 1804 N N . PHE A 1 267 ? 6.149 1.479 -3.500 1.00 67.25 267 PHE A N 1
ATOM 1805 C CA . PHE A 1 267 ? 5.266 0.329 -3.756 1.00 67.25 267 PHE A CA 1
ATOM 1806 C C . PHE A 1 267 ? 5.512 -0.355 -5.106 1.00 67.25 267 PHE A C 1
ATOM 1808 O O . PHE A 1 267 ? 4.601 -0.960 -5.673 1.00 67.25 267 PHE A O 1
ATOM 1815 N N . GLY A 1 268 ? 6.723 -0.230 -5.645 1.00 72.81 268 GLY A N 1
ATOM 1816 C CA . GLY A 1 268 ? 7.092 -0.894 -6.876 1.00 72.81 268 GLY A CA 1
ATOM 1817 C C . GLY A 1 268 ? 7.474 -2.353 -6.643 1.00 72.81 268 GLY A C 1
ATOM 1818 O O . GLY A 1 268 ? 8.095 -2.715 -5.641 1.00 72.81 268 GLY A O 1
ATOM 1819 N N . PHE A 1 269 ? 7.077 -3.205 -7.578 1.00 82.00 269 PHE A N 1
ATOM 1820 C CA . PHE A 1 269 ? 7.378 -4.633 -7.585 1.00 82.00 269 PHE A CA 1
ATOM 1821 C C . PHE A 1 269 ? 7.579 -5.107 -9.022 1.00 82.00 269 PHE A C 1
ATOM 1823 O O . PHE A 1 269 ? 7.162 -4.452 -9.977 1.00 82.00 269 PHE A O 1
ATOM 1830 N N . CYS A 1 270 ? 8.242 -6.248 -9.177 1.00 86.69 270 CYS A N 1
ATOM 1831 C CA . CYS A 1 270 ? 8.358 -6.883 -10.479 1.00 86.69 270 CYS A CA 1
ATOM 1832 C C . CYS A 1 270 ? 7.114 -7.742 -10.727 1.00 86.69 270 CYS A C 1
ATOM 1834 O O . CYS A 1 270 ? 6.906 -8.746 -10.043 1.00 86.69 270 CYS A O 1
ATOM 1836 N N . ASP A 1 271 ? 6.278 -7.327 -11.675 1.00 85.44 271 ASP A N 1
ATOM 1837 C CA . ASP A 1 271 ? 5.082 -8.057 -12.083 1.00 85.44 271 ASP A CA 1
ATOM 1838 C C . ASP A 1 271 ? 5.479 -9.149 -13.081 1.00 85.44 271 ASP A C 1
ATOM 1840 O O . ASP A 1 271 ? 5.746 -8.875 -14.250 1.00 85.44 271 ASP A O 1
ATOM 1844 N N . ALA A 1 272 ? 5.553 -10.392 -12.604 1.00 85.56 272 ALA A N 1
ATOM 1845 C CA . ALA A 1 272 ? 5.851 -11.554 -13.437 1.00 85.56 272 ALA A CA 1
ATOM 1846 C C . ALA A 1 272 ? 4.622 -12.089 -14.196 1.00 85.56 272 ALA A C 1
ATOM 1848 O O . ALA A 1 272 ? 4.791 -12.896 -15.114 1.00 85.56 272 ALA A O 1
ATOM 1849 N N . ASP A 1 273 ? 3.414 -11.672 -13.801 1.00 79.69 273 ASP A N 1
ATOM 1850 C CA . ASP A 1 273 ? 2.137 -12.162 -14.327 1.00 79.69 273 ASP A CA 1
ATOM 1851 C C . ASP A 1 273 ? 1.608 -11.297 -15.484 1.00 79.69 273 ASP A C 1
ATOM 1853 O O . ASP A 1 273 ? 0.745 -11.735 -16.255 1.00 79.69 273 ASP A O 1
ATOM 1857 N N . ALA A 1 274 ? 2.156 -10.091 -15.660 1.00 74.81 274 ALA A N 1
ATOM 1858 C CA . ALA A 1 274 ? 1.976 -9.291 -16.863 1.00 74.81 274 ALA A CA 1
ATOM 1859 C C . ALA A 1 274 ? 2.318 -10.087 -18.138 1.00 74.81 274 ALA A C 1
ATOM 1861 O O . ALA A 1 274 ? 3.169 -10.978 -18.156 1.00 74.81 274 ALA A O 1
ATOM 1862 N N . ALA A 1 275 ? 1.685 -9.721 -19.262 1.00 79.31 275 ALA A N 1
ATOM 1863 C CA . ALA A 1 275 ? 1.936 -10.359 -20.563 1.00 79.31 275 ALA A CA 1
ATOM 1864 C C . ALA A 1 275 ? 3.430 -10.363 -20.952 1.00 79.31 275 ALA A C 1
ATOM 1866 O O . ALA A 1 275 ? 3.892 -11.277 -21.638 1.00 79.31 275 ALA A O 1
ATOM 1867 N N . THR A 1 276 ? 4.158 -9.353 -20.478 1.00 81.56 276 THR A N 1
ATOM 1868 C CA . THR A 1 276 ? 5.614 -9.260 -20.456 1.00 81.56 276 THR A CA 1
ATOM 1869 C C . THR A 1 276 ? 5.998 -8.762 -19.063 1.00 81.56 276 THR A C 1
ATOM 1871 O O . THR A 1 276 ? 5.406 -7.764 -18.650 1.00 81.56 276 THR A O 1
ATOM 1874 N N . PRO A 1 277 ? 6.955 -9.388 -18.352 1.00 85.94 277 PRO A N 1
ATOM 1875 C CA . PRO A 1 277 ? 7.356 -8.902 -17.039 1.00 85.94 277 PRO A CA 1
ATOM 1876 C C . PRO A 1 277 ? 7.830 -7.447 -17.060 1.00 85.94 277 PRO A C 1
ATOM 1878 O O . PRO A 1 277 ? 8.617 -7.071 -17.933 1.00 85.94 277 PRO A O 1
ATOM 1881 N N . ILE A 1 278 ? 7.348 -6.643 -16.111 1.00 85.25 278 ILE A N 1
ATOM 1882 C CA . ILE A 1 278 ? 7.632 -5.202 -15.989 1.00 85.25 278 ILE A CA 1
ATOM 1883 C C . ILE A 1 278 ? 7.794 -4.801 -14.519 1.00 85.25 278 ILE A C 1
ATOM 1885 O O . ILE A 1 278 ? 7.316 -5.501 -13.625 1.00 85.25 278 ILE A O 1
ATOM 1889 N N . CYS A 1 279 ? 8.424 -3.653 -14.254 1.00 83.56 279 CYS A N 1
ATOM 1890 C CA . CYS A 1 279 ? 8.254 -3.013 -12.956 1.00 83.56 279 CYS A CA 1
ATOM 1891 C C . CYS A 1 279 ? 6.879 -2.350 -12.941 1.00 83.56 279 CYS A C 1
ATOM 1893 O O . CYS A 1 279 ? 6.601 -1.434 -13.712 1.00 83.56 279 CYS A O 1
ATOM 1895 N N . SER A 1 280 ? 6.016 -2.822 -12.056 1.00 77.88 280 SER A N 1
ATOM 1896 C CA . SER A 1 280 ? 4.711 -2.227 -11.819 1.00 77.88 280 SER A CA 1
ATOM 1897 C C . SER A 1 280 ? 4.737 -1.456 -10.508 1.00 77.88 280 SER A C 1
ATOM 1899 O O . SER A 1 280 ? 5.616 -1.648 -9.664 1.00 77.88 280 SER A O 1
ATOM 1901 N N . THR A 1 281 ? 3.777 -0.558 -10.343 1.00 70.31 281 THR A N 1
ATOM 1902 C CA . THR A 1 281 ? 3.508 0.105 -9.071 1.00 70.31 281 THR A CA 1
ATOM 1903 C C . THR A 1 281 ? 2.050 -0.110 -8.705 1.00 70.31 281 THR A C 1
ATOM 1905 O O . THR A 1 281 ? 1.184 -0.272 -9.568 1.00 70.31 281 THR A O 1
ATOM 1908 N N . ALA A 1 282 ? 1.763 -0.002 -7.412 1.00 62.12 282 ALA A N 1
ATOM 1909 C CA . ALA A 1 282 ? 0.409 0.047 -6.867 1.00 62.12 282 ALA A CA 1
ATOM 1910 C C . ALA A 1 282 ? -0.484 1.176 -7.459 1.00 62.12 282 ALA A C 1
ATOM 1912 O O . ALA A 1 282 ? -1.646 1.302 -7.094 1.00 62.12 282 ALA A O 1
ATOM 1913 N N . ALA A 1 283 ? 0.019 2.029 -8.362 1.00 56.47 283 ALA A N 1
ATOM 1914 C CA . ALA A 1 283 ? -0.777 3.076 -9.006 1.00 56.47 283 ALA A CA 1
ATOM 1915 C C . ALA A 1 283 ? -1.758 2.542 -10.068 1.00 56.47 283 ALA A C 1
ATOM 1917 O O . ALA A 1 283 ? -2.768 3.192 -10.331 1.00 56.47 283 ALA A O 1
ATOM 1918 N N . VAL A 1 284 ? -1.475 1.387 -10.687 1.00 56.34 284 VAL A N 1
ATOM 1919 C CA . VAL A 1 284 ? -2.345 0.782 -11.721 1.00 56.34 284 VAL A CA 1
ATOM 1920 C C . VAL A 1 284 ? -3.293 -0.259 -11.119 1.00 56.34 284 VAL A C 1
ATOM 1922 O O . VAL A 1 284 ? -4.446 -0.354 -11.534 1.00 56.34 284 VAL A O 1
ATOM 1925 N N . ASP A 1 285 ? -2.823 -0.992 -10.110 1.00 63.75 285 ASP A N 1
ATOM 1926 C CA . ASP A 1 285 ? -3.629 -1.853 -9.247 1.00 63.75 285 ASP A CA 1
ATOM 1927 C C . ASP A 1 285 ? -3.041 -1.786 -7.825 1.00 63.75 285 ASP A C 1
ATOM 1929 O O . ASP A 1 285 ? -1.973 -2.359 -7.581 1.00 63.75 285 ASP A O 1
ATOM 1933 N N . PRO A 1 286 ? -3.694 -1.072 -6.889 1.00 65.19 286 PRO A N 1
ATOM 1934 C CA . PRO A 1 286 ? -3.173 -0.875 -5.540 1.00 65.19 286 PRO A CA 1
ATOM 1935 C C . PRO A 1 286 ? -3.030 -2.167 -4.738 1.00 65.19 286 PRO A C 1
ATOM 1937 O O . PRO A 1 286 ? -2.320 -2.181 -3.728 1.00 65.19 286 PRO A O 1
ATOM 1940 N N . CYS A 1 287 ? -3.693 -3.235 -5.185 1.00 70.56 287 CYS A N 1
ATOM 1941 C CA . CYS A 1 287 ? -3.795 -4.512 -4.492 1.00 70.56 287 CYS A CA 1
ATOM 1942 C C . CYS A 1 287 ? -2.980 -5.610 -5.172 1.00 70.56 287 CYS A C 1
ATOM 1944 O O . CYS A 1 287 ? -2.841 -6.707 -4.631 1.00 70.56 287 CYS A O 1
ATOM 1946 N N . MET A 1 288 ? -2.365 -5.313 -6.316 1.00 66.62 288 MET A N 1
ATOM 1947 C CA . MET A 1 288 ? -1.480 -6.242 -7.000 1.00 66.62 288 MET A CA 1
ATOM 1948 C C . MET A 1 288 ? -0.244 -6.537 -6.137 1.00 66.62 288 MET A C 1
ATOM 1950 O O . MET A 1 288 ? 0.418 -5.640 -5.619 1.00 66.62 288 MET A O 1
ATOM 1954 N N . GLY A 1 289 ? 0.036 -7.827 -5.934 1.00 62.00 289 GLY A N 1
ATOM 1955 C CA . GLY A 1 289 ? 1.077 -8.305 -5.016 1.00 62.00 289 GLY A CA 1
ATOM 1956 C C . GLY A 1 289 ? 0.627 -8.442 -3.555 1.00 62.00 289 GLY A C 1
ATOM 1957 O O . GLY A 1 289 ? 1.345 -9.036 -2.747 1.00 62.00 289 GLY A O 1
ATOM 1958 N N . VAL A 1 290 ? -0.574 -7.971 -3.209 1.00 69.19 290 VAL A N 1
ATOM 1959 C CA . VAL A 1 290 ? -1.215 -8.252 -1.923 1.00 69.19 290 VAL A CA 1
ATOM 1960 C C . VAL A 1 290 ? -2.004 -9.553 -2.052 1.00 69.19 290 VAL A C 1
ATOM 1962 O O . VAL A 1 290 ? -2.773 -9.746 -2.988 1.00 69.19 290 VAL A O 1
ATOM 1965 N N . THR A 1 291 ? -1.823 -10.479 -1.108 1.00 76.38 291 THR A N 1
ATOM 1966 C CA . THR A 1 291 ? -2.737 -11.625 -1.006 1.00 76.38 291 THR A CA 1
ATOM 1967 C C . THR A 1 291 ? -4.034 -11.130 -0.389 1.00 76.38 291 THR A C 1
ATOM 1969 O O . THR A 1 291 ? -4.101 -10.940 0.827 1.00 76.38 291 THR A O 1
ATOM 1972 N N . GLU A 1 292 ? -5.031 -10.883 -1.235 1.00 80.69 292 GLU A N 1
ATOM 1973 C CA . GLU A 1 292 ? -6.312 -10.373 -0.771 1.00 80.69 292 GLU A CA 1
ATOM 1974 C C . GLU A 1 292 ? -7.087 -11.422 0.029 1.00 80.69 292 GLU A C 1
ATOM 1976 O O . GLU A 1 292 ? -7.162 -12.597 -0.343 1.00 80.69 292 GLU A O 1
ATOM 1981 N N . CYS A 1 293 ? -7.671 -10.990 1.142 1.00 84.75 293 CYS A N 1
ATOM 1982 C CA . CYS A 1 293 ? -8.615 -11.786 1.914 1.00 84.75 293 CYS A CA 1
ATOM 1983 C C . CYS A 1 293 ? -10.061 -11.456 1.505 1.00 84.75 293 CYS A C 1
ATOM 1985 O O . CYS A 1 293 ? -10.384 -10.318 1.174 1.00 84.75 293 CYS A O 1
ATOM 1987 N N . ASP A 1 294 ? -10.943 -12.456 1.527 1.00 81.69 294 ASP A N 1
ATOM 1988 C CA . ASP A 1 294 ? -12.370 -12.312 1.207 1.00 81.69 294 ASP A CA 1
ATOM 1989 C C . ASP A 1 294 ? -13.181 -13.325 2.039 1.00 81.69 294 ASP A C 1
ATOM 1991 O O . ASP A 1 294 ? -12.805 -14.506 2.076 1.00 81.69 294 ASP A O 1
ATOM 1995 N N . PRO A 1 295 ? -14.281 -12.924 2.711 1.00 82.31 295 PRO A N 1
ATOM 1996 C CA . PRO A 1 295 ? -14.843 -11.569 2.816 1.00 82.31 295 PRO A CA 1
ATOM 1997 C C . PRO A 1 295 ? -14.123 -10.644 3.802 1.00 82.31 295 PRO A C 1
ATOM 1999 O O . PRO A 1 295 ? -13.602 -11.092 4.822 1.00 82.31 295 PRO A O 1
ATOM 2002 N N . VAL A 1 296 ? -14.179 -9.332 3.525 1.00 83.56 296 VAL A N 1
ATOM 2003 C CA . VAL A 1 296 ? -13.823 -8.276 4.492 1.00 83.56 296 VAL A CA 1
ATOM 2004 C C . VAL A 1 296 ? -14.667 -8.450 5.752 1.00 83.56 296 VAL A C 1
ATOM 2006 O O . VAL A 1 296 ? -15.894 -8.566 5.685 1.00 83.56 296 VAL A O 1
ATOM 2009 N N . GLY A 1 297 ? -14.004 -8.474 6.902 1.00 84.62 297 GLY A N 1
ATOM 2010 C CA . GLY A 1 297 ? -14.621 -8.758 8.187 1.00 84.62 297 GLY A CA 1
ATOM 2011 C C . GLY A 1 297 ? -13.659 -9.433 9.156 1.00 84.62 297 GLY A C 1
ATOM 2012 O O . GLY A 1 297 ? -12.454 -9.506 8.934 1.00 84.62 297 GLY A O 1
ATOM 2013 N N . ARG A 1 298 ? -14.211 -9.926 10.262 1.00 88.50 298 ARG A N 1
ATOM 2014 C CA . ARG A 1 298 ? -13.460 -10.616 11.310 1.00 88.50 298 ARG A CA 1
ATOM 2015 C C . ARG A 1 298 ? -13.972 -12.041 11.456 1.00 88.50 298 ARG A C 1
ATOM 2017 O O . ARG A 1 298 ? -15.185 -12.256 11.475 1.00 88.50 298 ARG A O 1
ATOM 2024 N N . ALA A 1 299 ? -13.064 -12.996 11.601 1.00 89.88 299 ALA A N 1
ATOM 2025 C CA . ALA A 1 299 ? -13.391 -14.394 11.837 1.00 89.88 299 ALA A CA 1
ATOM 2026 C C . ALA A 1 299 ? -12.438 -15.007 12.866 1.00 89.88 299 ALA A C 1
ATOM 2028 O O . ALA A 1 299 ? -11.278 -14.624 12.958 1.00 89.88 299 ALA A O 1
ATOM 2029 N N . CYS A 1 300 ? -12.931 -15.987 13.620 1.00 90.19 300 CYS A N 1
ATOM 2030 C CA . CYS A 1 300 ? -12.083 -16.814 14.468 1.00 90.19 300 CYS A CA 1
ATOM 2031 C C . CYS A 1 300 ? -11.669 -18.079 13.717 1.00 90.19 300 CYS A C 1
ATOM 2033 O O . CYS A 1 300 ? -12.529 -18.838 13.261 1.00 90.19 300 CYS A O 1
ATOM 2035 N N . ASP A 1 301 ? -10.364 -18.325 13.643 1.00 89.56 301 ASP A N 1
ATOM 2036 C CA . ASP A 1 301 ? -9.794 -19.634 13.341 1.00 89.56 301 ASP A CA 1
ATOM 2037 C C . ASP A 1 301 ? -9.217 -20.220 14.630 1.00 89.56 301 ASP A C 1
ATOM 2039 O O . ASP A 1 301 ? -8.074 -19.969 15.012 1.00 89.56 301 ASP A O 1
ATOM 2043 N N . THR A 1 302 ? -10.036 -21.009 15.324 1.00 87.94 302 THR A N 1
ATOM 2044 C CA . THR A 1 302 ? -9.680 -21.595 16.623 1.00 87.94 302 THR A CA 1
ATOM 2045 C C . THR A 1 302 ? -9.346 -20.495 17.644 1.00 87.94 302 THR A C 1
ATOM 2047 O O . THR A 1 302 ? -10.239 -19.726 17.986 1.00 87.94 302 THR A O 1
ATOM 2050 N N . ASP A 1 303 ? -8.092 -20.381 18.093 1.00 89.38 303 ASP A N 1
ATOM 2051 C CA . ASP A 1 303 ? -7.641 -19.361 19.049 1.00 89.38 303 ASP A CA 1
ATOM 2052 C C . ASP A 1 303 ? -6.993 -18.142 18.362 1.00 89.38 303 ASP A C 1
ATOM 2054 O O . ASP A 1 303 ? -6.370 -17.304 19.008 1.00 89.38 303 ASP A O 1
ATOM 2058 N N . THR A 1 304 ? -7.101 -18.044 17.035 1.00 89.44 304 THR A N 1
ATOM 2059 C CA . THR A 1 304 ? -6.565 -16.931 16.247 1.00 89.44 304 THR A CA 1
ATOM 2060 C C . THR A 1 304 ? -7.700 -16.071 15.705 1.00 89.44 304 THR A C 1
ATOM 2062 O O . THR A 1 304 ? -8.615 -16.572 15.050 1.00 89.44 304 THR A O 1
ATOM 2065 N N . LEU A 1 305 ? -7.615 -14.765 15.938 1.00 89.19 305 LEU A N 1
ATOM 2066 C CA . LEU A 1 305 ? -8.460 -13.767 15.299 1.00 89.19 305 LEU A CA 1
ATOM 2067 C C . LEU A 1 305 ? -7.870 -13.413 13.929 1.00 89.19 305 LEU A C 1
ATOM 2069 O O . LEU A 1 305 ? -6.761 -12.890 13.850 1.00 89.19 305 LEU A O 1
ATOM 2073 N N . ASP A 1 306 ? -8.611 -13.691 12.858 1.00 90.38 306 ASP A N 1
ATOM 2074 C CA . ASP A 1 306 ? -8.287 -13.282 11.490 1.00 90.38 306 ASP A CA 1
ATOM 2075 C C . ASP A 1 306 ? -9.133 -12.050 11.128 1.00 90.38 306 ASP A C 1
ATOM 2077 O O . ASP A 1 306 ? -10.367 -12.107 11.071 1.00 90.38 306 ASP A O 1
ATOM 2081 N N . VAL A 1 307 ? -8.468 -10.911 10.942 1.00 88.56 307 VAL A N 1
ATOM 2082 C CA . VAL A 1 307 ? -9.082 -9.632 10.576 1.00 88.56 307 VAL A CA 1
ATOM 2083 C C . VAL A 1 307 ? -8.743 -9.331 9.128 1.00 88.56 307 VAL A C 1
ATOM 2085 O O . VAL A 1 307 ? -7.616 -8.957 8.814 1.00 88.56 307 VAL A O 1
ATOM 2088 N N . CYS A 1 308 ? -9.740 -9.445 8.258 1.00 88.56 308 CYS A N 1
ATOM 2089 C CA . CYS A 1 308 ? -9.667 -8.995 6.883 1.00 88.56 308 CYS A CA 1
ATOM 2090 C C . CYS A 1 308 ? -10.172 -7.552 6.783 1.00 88.56 308 CYS A C 1
ATOM 2092 O O . CYS A 1 308 ? -11.375 -7.306 6.896 1.00 88.56 308 CYS A O 1
ATOM 2094 N N . ALA A 1 309 ? -9.270 -6.591 6.584 1.00 84.44 309 ALA A N 1
ATOM 2095 C CA . ALA A 1 309 ? -9.603 -5.167 6.521 1.00 84.44 309 ALA A CA 1
ATOM 2096 C C . ALA A 1 309 ? -8.905 -4.470 5.348 1.00 84.44 309 ALA A C 1
ATOM 2098 O O . ALA A 1 309 ? -7.840 -4.888 4.903 1.00 84.44 309 ALA A O 1
ATOM 2099 N N . LEU A 1 310 ? -9.497 -3.379 4.853 1.00 83.25 310 LEU A N 1
ATOM 2100 C CA . LEU A 1 310 ? -8.891 -2.592 3.780 1.00 83.25 310 LEU A CA 1
ATOM 2101 C C . LEU A 1 310 ? -7.703 -1.771 4.309 1.00 83.25 310 LEU A C 1
ATOM 2103 O O . LEU A 1 310 ? -7.873 -0.909 5.177 1.00 83.25 310 LEU A O 1
ATOM 2107 N N . ASN A 1 311 ? -6.513 -1.978 3.743 1.00 78.88 311 ASN A N 1
ATOM 2108 C CA . ASN A 1 311 ? -5.344 -1.127 3.985 1.00 78.88 311 ASN A CA 1
ATOM 2109 C C . ASN A 1 311 ? -5.561 0.284 3.406 1.00 78.88 311 ASN A C 1
ATOM 2111 O O . ASN A 1 311 ? -6.524 0.513 2.675 1.00 78.88 311 ASN A O 1
ATOM 2115 N N . ALA A 1 312 ? -4.669 1.243 3.678 1.00 76.88 312 ALA A N 1
ATOM 2116 C CA . ALA A 1 312 ? -4.781 2.638 3.210 1.00 76.88 312 ALA A CA 1
ATOM 2117 C C . ALA A 1 312 ? -5.032 2.803 1.689 1.00 76.88 312 ALA A C 1
ATOM 2119 O O . ALA A 1 312 ? -5.611 3.802 1.263 1.00 76.88 312 ALA A O 1
ATOM 2120 N N . PHE A 1 313 ? -4.681 1.791 0.895 1.00 74.75 313 PHE A N 1
ATOM 2121 C CA . PHE A 1 313 ? -4.8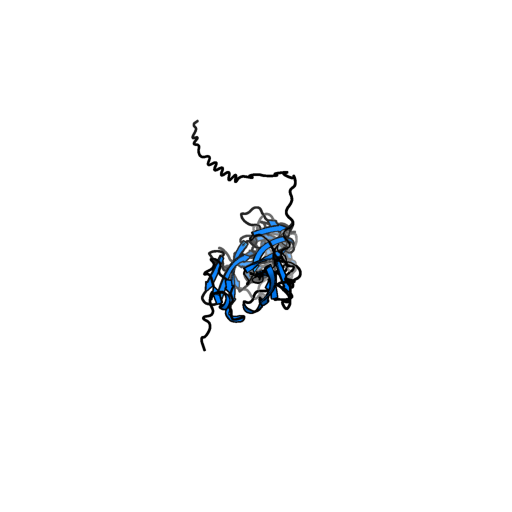28 1.734 -0.560 1.00 74.75 313 PHE A CA 1
ATOM 2122 C C . PHE A 1 313 ? -6.112 1.043 -1.036 1.00 74.75 313 PHE A C 1
ATOM 2124 O O . PHE A 1 313 ? -6.333 0.917 -2.233 1.00 74.75 313 PHE A O 1
ATOM 2131 N N . GLY A 1 314 ? -6.978 0.620 -0.113 1.00 74.81 314 GLY A N 1
ATOM 2132 C CA . GLY A 1 314 ? -8.251 -0.023 -0.438 1.00 74.81 314 GLY A CA 1
ATOM 2133 C C . GLY A 1 314 ? -8.152 -1.530 -0.673 1.00 74.81 314 GLY A C 1
ATOM 2134 O O . GLY A 1 314 ? -9.098 -2.099 -1.201 1.00 74.81 314 GLY A O 1
ATOM 2135 N N . CYS A 1 315 ? -7.059 -2.174 -0.259 1.00 82.56 315 CYS A N 1
ATOM 2136 C CA . CYS A 1 315 ? -6.822 -3.601 -0.488 1.00 82.56 315 CYS A CA 1
ATOM 2137 C C . CYS A 1 315 ? -7.120 -4.426 0.745 1.00 82.56 315 CYS A C 1
ATOM 2139 O O . CYS A 1 315 ? -6.672 -4.077 1.841 1.00 82.56 315 CYS A O 1
ATOM 2141 N N . ALA A 1 316 ? -7.839 -5.529 0.567 1.00 85.44 316 ALA A N 1
ATOM 2142 C CA . ALA A 1 316 ? -8.235 -6.389 1.670 1.00 85.44 316 ALA A CA 1
ATOM 2143 C C . ALA A 1 316 ? -7.036 -7.204 2.174 1.00 85.44 316 ALA A C 1
ATOM 2145 O O . ALA A 1 316 ? -6.618 -8.163 1.538 1.00 85.44 316 ALA A O 1
ATOM 2146 N N . VAL A 1 317 ? -6.472 -6.835 3.322 1.00 85.81 317 VAL A N 1
ATOM 2147 C CA . VAL A 1 317 ? -5.343 -7.536 3.950 1.00 85.81 317 VAL A CA 1
ATOM 2148 C C . VAL A 1 317 ? -5.790 -8.281 5.199 1.00 85.81 317 VAL A C 1
ATOM 2150 O O . VAL A 1 317 ? -6.583 -7.766 5.987 1.00 85.81 317 VAL A O 1
ATOM 2153 N N . SER A 1 318 ? -5.272 -9.499 5.374 1.00 87.19 318 SER A N 1
ATOM 2154 C CA . SER A 1 318 ? -5.499 -10.315 6.568 1.00 87.19 318 SER A CA 1
ATOM 2155 C C . SER A 1 318 ? -4.418 -10.034 7.610 1.00 87.19 318 SER A C 1
ATOM 2157 O O . SER A 1 318 ? -3.221 -10.130 7.327 1.00 87.19 318 SER A O 1
ATOM 2159 N N . THR A 1 319 ? -4.856 -9.722 8.826 1.00 86.81 319 THR A N 1
ATOM 2160 C CA . THR A 1 319 ? -4.027 -9.675 10.031 1.00 86.81 319 THR A CA 1
ATOM 2161 C C . THR A 1 319 ? -4.461 -10.804 10.952 1.00 86.81 319 THR A C 1
ATOM 2163 O O . THR A 1 319 ? -5.646 -10.936 11.249 1.00 86.81 319 THR A O 1
ATOM 2166 N N . ARG A 1 320 ? -3.505 -11.610 11.423 1.00 89.44 320 ARG A N 1
ATOM 2167 C CA . ARG A 1 320 ? -3.763 -12.699 12.369 1.00 89.44 320 ARG A CA 1
ATOM 2168 C C . ARG A 1 320 ? -3.203 -12.371 13.742 1.00 89.44 320 ARG A C 1
ATOM 2170 O O . ARG A 1 320 ? -1.993 -12.192 13.874 1.00 89.44 320 ARG A O 1
ATOM 2177 N N . THR A 1 321 ? -4.076 -12.374 14.740 1.00 88.50 321 THR A N 1
ATOM 2178 C CA . THR A 1 321 ? -3.733 -12.167 16.149 1.00 88.50 321 THR A CA 1
ATOM 2179 C C . THR A 1 321 ? -3.964 -13.464 16.918 1.00 88.50 321 THR A C 1
ATOM 2181 O O . THR A 1 321 ? -5.048 -14.038 16.864 1.00 88.50 321 THR A O 1
ATOM 2184 N N . ASP A 1 322 ? -2.939 -13.947 17.620 1.00 89.88 322 ASP A N 1
ATOM 2185 C CA . ASP A 1 322 ? -3.043 -15.107 18.510 1.00 89.88 322 ASP A CA 1
ATOM 2186 C C . ASP A 1 322 ? -3.627 -14.668 19.860 1.00 89.88 322 ASP A C 1
ATOM 2188 O O . ASP A 1 322 ? -2.931 -14.037 20.663 1.00 89.88 322 ASP A O 1
ATOM 2192 N N . CYS A 1 323 ? -4.891 -15.018 20.114 1.00 88.56 323 CYS A N 1
ATOM 2193 C CA . CYS A 1 323 ? -5.596 -14.629 21.335 1.00 88.56 323 CYS A CA 1
ATOM 2194 C C . CYS A 1 323 ? -5.045 -15.331 22.586 1.00 88.56 323 CYS A C 1
ATOM 2196 O O . CYS A 1 323 ? -5.279 -14.877 23.702 1.00 88.56 323 CYS A O 1
ATOM 2198 N N . THR A 1 324 ? -4.268 -16.411 22.443 1.00 88.12 324 THR A N 1
ATOM 2199 C CA . THR A 1 324 ? -3.746 -17.144 23.607 1.00 88.12 324 THR A CA 1
ATOM 2200 C C . THR A 1 324 ? -2.623 -16.410 24.333 1.00 88.12 324 THR A C 1
ATOM 2202 O O . THR A 1 324 ? -2.297 -16.767 25.468 1.00 88.12 324 THR A O 1
ATOM 2205 N N . THR A 1 325 ? -2.038 -15.387 23.701 1.00 83.50 325 THR A N 1
ATOM 2206 C CA . THR A 1 325 ? -0.886 -14.641 24.227 1.00 83.50 325 THR A CA 1
ATOM 2207 C C . THR A 1 325 ? -1.180 -14.026 25.597 1.00 83.50 325 THR A C 1
ATOM 2209 O O . THR A 1 325 ? -0.329 -14.103 26.487 1.00 83.50 325 THR A O 1
ATOM 2212 N N . ASP A 1 326 ? -2.401 -13.524 25.791 1.00 78.06 326 ASP A N 1
ATOM 2213 C CA . ASP A 1 326 ? -2.850 -12.877 27.030 1.00 78.06 326 ASP A CA 1
ATOM 2214 C C . ASP A 1 326 ? -3.832 -13.740 27.849 1.00 78.06 326 ASP A C 1
ATOM 2216 O O . ASP A 1 326 ? -4.334 -13.318 28.888 1.00 78.06 326 ASP A O 1
ATOM 2220 N N . GLY A 1 327 ? -4.032 -15.002 27.445 1.00 81.12 327 GLY A N 1
ATOM 2221 C CA . GLY A 1 327 ? -4.970 -15.929 28.088 1.00 81.12 327 GLY A CA 1
ATOM 2222 C C . GLY A 1 327 ? -6.416 -15.812 27.598 1.00 81.12 327 GLY A C 1
ATOM 2223 O O . GLY A 1 327 ? -7.294 -16.473 28.160 1.00 81.12 327 GLY A O 1
ATOM 2224 N N . ASP A 1 328 ? -6.640 -15.029 26.546 1.00 88.81 328 ASP A N 1
ATOM 2225 C CA . ASP A 1 328 ? -7.933 -14.846 25.901 1.00 88.81 328 ASP A CA 1
ATOM 2226 C C . ASP A 1 328 ? -8.268 -16.001 24.948 1.00 88.81 328 ASP A C 1
ATOM 2228 O O . ASP A 1 328 ? -7.448 -16.866 24.620 1.00 88.81 328 ASP A O 1
ATOM 2232 N N . VAL A 1 329 ? -9.519 -16.017 24.493 1.00 89.62 329 VAL A N 1
ATOM 2233 C CA . VAL A 1 329 ? -10.010 -16.918 23.448 1.00 89.62 329 VAL A CA 1
ATOM 2234 C C . VAL A 1 329 ? -10.624 -16.102 22.322 1.00 89.62 329 VAL A C 1
ATOM 2236 O O . VAL A 1 329 ? -11.238 -15.064 22.562 1.00 89.62 329 VAL A O 1
ATOM 2239 N N . CYS A 1 330 ? -10.486 -16.570 21.083 1.00 89.50 330 CYS A N 1
ATOM 2240 C CA . CYS A 1 330 ? -11.214 -15.949 19.985 1.00 89.50 330 CYS A CA 1
ATOM 2241 C C . CYS A 1 330 ? -12.694 -16.343 20.081 1.00 89.50 330 CYS A C 1
ATOM 2243 O O . CYS A 1 330 ? -13.039 -17.519 19.935 1.00 89.50 330 CYS A O 1
ATOM 2245 N N . ASP A 1 331 ? -13.575 -15.370 20.308 1.00 88.00 331 ASP A N 1
ATOM 2246 C CA . ASP A 1 331 ? -15.024 -15.566 20.297 1.00 88.00 331 ASP A CA 1
ATOM 2247 C C . ASP A 1 331 ? -15.677 -14.765 19.174 1.00 88.00 331 ASP A C 1
ATOM 2249 O O . ASP A 1 331 ? -15.363 -13.600 18.954 1.00 88.00 331 ASP A O 1
ATOM 2253 N N . ALA A 1 332 ? -16.634 -15.392 18.490 1.00 84.38 332 ALA A N 1
ATOM 2254 C CA . ALA A 1 332 ? -17.473 -14.763 17.469 1.00 84.38 332 ALA A CA 1
ATOM 2255 C C . ALA A 1 332 ? -18.974 -14.842 17.808 1.00 84.38 332 ALA A C 1
ATOM 2257 O O . ALA A 1 332 ? -19.828 -14.554 16.965 1.00 84.38 332 ALA A O 1
ATOM 2258 N N . THR A 1 333 ? -19.326 -15.253 19.031 1.00 81.25 333 THR A N 1
ATOM 2259 C CA . THR A 1 333 ? -20.713 -15.516 19.445 1.00 81.25 333 THR A CA 1
ATOM 2260 C C . THR A 1 333 ? -21.531 -14.228 19.565 1.00 81.25 333 THR A C 1
ATOM 2262 O O . THR A 1 333 ? -22.746 -14.241 19.360 1.00 81.25 333 THR A O 1
ATOM 2265 N N . SER A 1 334 ? -20.871 -13.100 19.837 1.00 69.69 334 SER A N 1
ATOM 2266 C CA . SER A 1 334 ? -21.476 -11.761 19.914 1.00 69.69 334 SER A CA 1
ATOM 2267 C C . SER A 1 334 ? -21.874 -11.165 18.552 1.00 69.69 334 SER A C 1
ATOM 2269 O O . SER A 1 334 ? -22.514 -10.115 18.506 1.00 69.69 334 SER A O 1
ATOM 2271 N N . GLY A 1 335 ? -21.535 -11.835 17.444 1.00 70.31 335 GLY A N 1
ATOM 2272 C CA . GLY A 1 335 ? -21.746 -11.348 16.078 1.00 70.31 335 GLY A CA 1
ATOM 2273 C C . GLY A 1 335 ? -20.519 -10.669 15.460 1.00 70.31 335 GLY A C 1
ATOM 2274 O O . GLY A 1 335 ? -20.483 -10.526 14.240 1.00 70.31 335 GLY A O 1
ATOM 2275 N N . THR A 1 336 ? -19.500 -10.345 16.261 1.00 80.50 336 THR A N 1
ATOM 2276 C CA . THR A 1 336 ? -18.195 -9.846 15.804 1.00 80.50 336 THR A CA 1
ATOM 2277 C C . THR A 1 336 ? -17.098 -10.693 16.438 1.00 80.50 336 THR A C 1
ATOM 2279 O O . THR A 1 336 ? -17.102 -10.877 17.651 1.00 80.50 336 THR A O 1
ATOM 2282 N N . ALA A 1 337 ? -16.166 -11.212 15.632 1.00 86.38 337 ALA A N 1
ATOM 2283 C CA . ALA A 1 337 ? -15.026 -11.960 16.156 1.00 86.38 337 ALA A CA 1
ATOM 2284 C C . ALA A 1 337 ? -14.042 -11.031 16.893 1.00 86.38 337 ALA A C 1
ATOM 2286 O O . ALA A 1 337 ? -13.657 -9.986 16.355 1.00 86.38 337 ALA A O 1
ATOM 2287 N N . ALA A 1 338 ? -13.636 -11.407 18.104 1.00 86.50 338 ALA A N 1
ATOM 2288 C CA . ALA A 1 338 ? -12.656 -10.688 18.919 1.00 86.50 338 ALA A CA 1
ATOM 2289 C C . ALA A 1 338 ? -11.904 -11.650 19.852 1.00 86.50 338 ALA A C 1
ATOM 2291 O O . ALA A 1 338 ? -12.419 -12.720 20.184 1.00 86.50 338 ALA A O 1
ATOM 2292 N N . CYS A 1 339 ? -10.707 -11.257 20.290 1.00 87.69 339 CYS A N 1
ATOM 2293 C CA . CYS A 1 339 ? -10.076 -11.892 21.442 1.00 87.69 339 CYS A CA 1
ATOM 2294 C C . CYS A 1 339 ? -10.799 -11.393 22.696 1.00 87.69 339 CYS A C 1
ATOM 2296 O O . CYS A 1 339 ? -10.955 -10.187 22.881 1.00 87.69 339 CYS A O 1
ATOM 2298 N N . VAL A 1 340 ? -11.318 -12.315 23.500 1.00 85.00 340 VAL A N 1
ATOM 2299 C CA . VAL A 1 340 ? -12.060 -11.986 24.718 1.00 85.00 340 VAL A CA 1
ATOM 2300 C C . VAL A 1 340 ? -11.586 -12.847 25.875 1.00 85.00 340 VAL A C 1
ATOM 2302 O O . VAL A 1 340 ? -11.300 -14.036 25.703 1.00 85.00 340 VAL A O 1
ATOM 2305 N N . ASP A 1 341 ? -11.591 -12.267 27.072 1.00 83.12 341 ASP A N 1
ATOM 2306 C CA . ASP A 1 341 ? -11.329 -13.023 28.291 1.00 83.12 341 ASP A CA 1
ATOM 2307 C C . ASP A 1 341 ? -12.406 -14.111 28.439 1.00 83.12 341 ASP A C 1
ATOM 2309 O O . ASP A 1 341 ? -13.605 -13.793 28.517 1.00 83.12 341 ASP A O 1
ATOM 2313 N N . PRO A 1 342 ? -12.030 -15.402 28.511 1.00 81.25 342 PRO A N 1
ATOM 2314 C CA . PRO A 1 342 ? -12.983 -16.495 28.664 1.00 81.25 342 PRO A CA 1
ATOM 2315 C C . PRO A 1 342 ? -13.880 -16.348 29.902 1.00 81.25 342 PRO A C 1
ATOM 2317 O O . PRO A 1 342 ? -14.994 -16.876 29.909 1.00 81.25 342 PRO A O 1
ATOM 2320 N N . CYS A 1 343 ? -13.452 -15.623 30.939 1.00 76.69 343 CYS A N 1
ATOM 2321 C CA . CYS A 1 343 ? -14.251 -15.343 32.131 1.00 76.69 343 CYS A CA 1
ATOM 2322 C C . CYS A 1 343 ? -15.466 -14.456 31.825 1.00 76.69 343 CYS A C 1
ATOM 2324 O O . CYS A 1 343 ? -16.501 -14.600 32.476 1.00 76.69 343 CYS A O 1
ATOM 2326 N N . THR A 1 344 ? -15.387 -13.604 30.799 1.00 73.44 344 THR A N 1
ATOM 2327 C CA . THR A 1 344 ? -16.505 -12.750 30.359 1.00 73.44 344 THR A CA 1
ATOM 2328 C C . THR A 1 344 ? -17.581 -13.532 29.600 1.00 73.44 344 THR A C 1
ATOM 2330 O O . THR A 1 344 ? -18.746 -13.130 29.574 1.00 73.44 344 THR A O 1
ATOM 2333 N N . LEU A 1 345 ? -17.227 -14.698 29.047 1.00 71.81 345 LEU A N 1
ATOM 2334 C CA . LEU A 1 345 ? -18.146 -15.579 28.322 1.00 71.81 345 LEU A CA 1
ATOM 2335 C C . LEU A 1 345 ? -19.026 -16.426 29.251 1.00 71.81 345 LEU A C 1
ATOM 2337 O O . LEU A 1 345 ? -20.050 -16.971 28.824 1.00 71.81 345 LEU A O 1
ATOM 2341 N N . VAL A 1 346 ? -18.662 -16.548 30.531 1.00 71.06 346 VAL A N 1
ATOM 2342 C CA . VAL A 1 346 ? -19.407 -17.356 31.501 1.00 71.06 346 VAL A CA 1
ATOM 2343 C C . VAL A 1 346 ? -20.268 -16.450 32.378 1.00 71.06 346 VAL A C 1
ATOM 2345 O O . VAL A 1 346 ? -19.804 -15.838 33.330 1.00 71.06 346 VAL A O 1
ATOM 2348 N N . THR A 1 347 ? -21.578 -16.426 32.123 1.00 54.22 347 THR A N 1
ATOM 2349 C CA . THR A 1 347 ? -22.551 -15.605 32.879 1.00 54.22 347 THR A CA 1
ATOM 2350 C C . THR A 1 347 ? -22.709 -16.021 34.349 1.00 54.22 347 THR A C 1
ATOM 2352 O O . THR A 1 347 ? -23.335 -15.311 35.133 1.00 54.22 347 THR A O 1
ATOM 2355 N N . THR A 1 348 ? -22.156 -17.172 34.739 1.00 50.38 348 THR A N 1
ATOM 2356 C CA . THR A 1 348 ? -22.141 -17.669 36.116 1.00 50.38 348 THR A CA 1
ATOM 2357 C C . THR A 1 348 ? -20.909 -18.540 36.351 1.00 50.38 348 THR A C 1
ATOM 2359 O O . THR A 1 348 ? -20.872 -19.687 35.898 1.00 50.38 348 THR A O 1
ATOM 2362 N N . CYS A 1 349 ? -19.947 -18.071 37.146 1.00 44.97 349 CYS A N 1
ATOM 2363 C CA . CYS A 1 349 ? -19.098 -18.995 37.892 1.00 44.97 349 CYS A CA 1
ATOM 2364 C C . CYS A 1 349 ? -20.019 -19.777 38.829 1.00 44.97 349 CYS A C 1
ATOM 2366 O O . CYS A 1 349 ? -20.592 -19.207 39.759 1.00 44.97 349 CYS A O 1
ATOM 2368 N N . ALA A 1 350 ? -20.213 -21.074 38.570 1.00 43.78 350 ALA A N 1
ATOM 2369 C CA . ALA A 1 350 ? -20.834 -21.944 39.553 1.00 43.78 350 ALA A CA 1
ATOM 2370 C C . ALA A 1 350 ? -20.004 -21.799 40.829 1.00 43.78 350 ALA A C 1
ATOM 2372 O O . ALA A 1 350 ? -18.832 -22.178 40.849 1.00 43.78 350 ALA A O 1
ATOM 2373 N N . THR A 1 351 ? -20.584 -21.188 41.862 1.00 44.66 351 THR A N 1
ATOM 2374 C CA . THR A 1 351 ? -19.969 -21.115 43.179 1.00 44.66 351 THR A CA 1
ATOM 2375 C C . THR A 1 351 ? -19.574 -22.531 43.547 1.00 44.66 351 THR A C 1
ATOM 2377 O O . THR A 1 351 ? -20.431 -23.401 43.727 1.00 44.66 351 THR A O 1
ATOM 2380 N N . ALA A 1 352 ? -18.262 -22.775 43.578 1.00 39.88 352 ALA A N 1
ATOM 2381 C CA . ALA A 1 352 ? -17.704 -24.024 44.044 1.00 39.88 352 ALA A CA 1
ATOM 2382 C C . ALA A 1 352 ? -18.208 -24.203 45.474 1.00 39.88 352 ALA A C 1
ATOM 2384 O O . ALA A 1 352 ? -17.745 -23.558 46.414 1.00 39.88 352 ALA A O 1
ATOM 2385 N N . SER A 1 353 ? -19.252 -25.014 45.605 1.00 38.75 353 SER A N 1
ATOM 2386 C CA . SER A 1 353 ? -19.796 -25.410 46.888 1.00 38.75 353 SER A CA 1
ATOM 2387 C C . SER A 1 353 ? -18.733 -26.306 47.509 1.00 38.75 353 SER A C 1
ATOM 2389 O O . SER A 1 353 ? -18.539 -27.436 47.058 1.00 38.75 353 SER A O 1
ATOM 2391 N N . SER A 1 354 ? -17.989 -25.746 48.460 1.00 40.84 354 SER A N 1
ATOM 2392 C CA . SER A 1 354 ? -17.155 -26.515 49.386 1.00 40.84 354 SER A CA 1
ATOM 2393 C C . SER A 1 354 ? -17.972 -26.940 50.596 1.00 40.84 354 SER A C 1
ATOM 2395 O O . SER A 1 354 ? -18.908 -26.192 50.964 1.00 40.84 354 SER A O 1
#

Radius of gyration: 39.84 Å; chains: 1; bounding box: 100×53×117 Å

pLDDT: mean 78.48, std 14.96, range [34.31, 93.75]

Foldseek 3Di:
DDDDDDDDDDDDDDDDDDDDDDYDDDDDDDDDDDDDPDDPPCPPDPCVVADADDDAAWDDDFQWIWGWDQDPSRGTHIDIDRLVVVCFGFDPPDPGTDTDNPDPQVPPPQFDDDAAWDDPWQKIWGFAQDQSGTTHIDIGRLVVAPQWGFDPPDPGTFTAHPLDPQPPDPFADDDAAWADDWQKIWGFAQDLAGTTGIDIDRLPVDPQWGFDGDSHIAIEHDDPPCPPPPADDADFWADDWQWIWHFAQDRHGGTDIDIHRLVVHPQWGFDRPPPGTGTHHCNNPVCVVPPADPDQAWDDDWQKIWHFHQDNHGGTHTDIDRLPPVPFGFDCPVVHTHTDNVVVVDPDDPPPDD

Sequence (354 aa):
MSFVQRRGARWLLVSMVALACACGDDDGNPTDGGTTDGSMSDGGDACVGVTQCAAVGTTCAGDALVTCALDARGCRIETRTDCTTTDQVCDASGSAAMCVTPDVCAGVENACETEGRACDGASLVVCAPNEDGCLVATTTDCAEMPGGVCDESGDAAMCALPADPCMGLTNACTVEGTSCDGTNLVTCAPNAFGCLVESTDDCATRAGGTCEPGEVASCTFTGDPCADVTECTPGAPSCDGPSLVTCEADAFGCFVETRTDCTDAPFGFCDADAATPICSTAAVDPCMGVTECDPVGRACDTDTLDVCALNAFGCAVSTRTDCTTDGDVCDATSGTAACVDPCTLVTTCATASS

Secondary structure (DSSP, 8-state):
---------------------------------------------TTTTS---SSSEEEEETTEEEEEEE-TTS-EEEEEEEGGGGT-EEE-SSSS-EEE---TTTT-TTB-SS-EEEEETTEEEEEEE-TTS-EEEEEEEGGGSTT-EEE-SSSS-EEEPPS-TTTT-TTB-SS-EEEEETTEEEEEEE-TTS-EEEEEEEGGGSTT-EEEPSSS-EEE-SS-TTTT--PPPP---EEETTEEEEEEE-TTS-EEEEEEEGGGSTTEEEESSSSS-EEEETTT-TTTTS---SSSEEEEETTEEEEEEE-TTS-EEEEEEEGGGGT-EEE-TTSS-EEE-GGGG-S-------